Protein AF-A0A562UY30-F1 (afdb_monomer_lite)

Foldseek 3Di:
DDDPDPPPPQQVQAAAEEEQDDDDPLSVVLVVLNVVSNHHYDDDDDPRHQEYEYEPRDDPPPPSNVVCVVVVRHYHYSVRSVCSNVDDDDPPPPPDDDDDDDDDDDDDDDDDDDDDDDDDDPDPDDPPDDPDDDDDDPDPVVQDDLLVQLVVCLVVLLLCLLVLLCVLCVLVVPVVSPVVSVVSNVLSVQLVVLCVVDDPSNVVSSVSSNCSSVVSSVSSSVSSVVSVVVVVVVVVPCDPVNVVVVVVVVSVVVLLVLLVVLQVCCVVPVPVSVVQCQQEPVDDHDRCSSQAHELLDYQLVSLVVQPQDDSQLSVQSVVCCVPPNFDPALVVSVVRGPRDPVSSVRSRSRYDTHD

Structure (mmCIF, N/CA/C/O backbone):
data_AF-A0A562UY30-F1
#
_entry.id   AF-A0A562UY30-F1
#
loop_
_atom_site.group_PDB
_atom_site.id
_atom_site.type_symbol
_atom_site.label_atom_id
_atom_site.label_alt_id
_atom_site.label_comp_id
_atom_site.label_asym_id
_atom_site.label_entity_id
_atom_site.label_seq_id
_atom_site.pdbx_PDB_ins_code
_atom_site.Cartn_x
_atom_site.Cartn_y
_atom_site.Cartn_z
_atom_site.occupancy
_atom_site.B_iso_or_equiv
_atom_site.auth_seq_id
_atom_site.auth_comp_id
_atom_site.auth_asym_id
_atom_site.auth_atom_id
_atom_site.pdbx_PDB_model_num
ATOM 1 N N . MET A 1 1 ? 26.677 22.850 55.084 1.00 40.06 1 MET A N 1
ATOM 2 C CA . MET A 1 1 ? 27.282 21.859 54.165 1.00 40.06 1 MET A CA 1
ATOM 3 C C . MET A 1 1 ? 26.385 21.789 52.940 1.00 40.06 1 MET A C 1
ATOM 5 O O . MET A 1 1 ? 25.198 21.562 53.138 1.00 40.06 1 MET A O 1
ATOM 9 N N . PRO A 1 2 ? 26.876 22.133 51.738 1.00 40.44 2 PRO A N 1
ATOM 10 C CA . PRO A 1 2 ? 26.012 22.458 50.611 1.00 40.44 2 PRO A CA 1
ATOM 11 C C . PRO A 1 2 ? 25.459 21.207 49.923 1.00 40.44 2 PRO A C 1
ATOM 13 O O . PRO A 1 2 ? 26.161 20.214 49.726 1.00 40.44 2 PRO A O 1
ATOM 16 N N . ASP A 1 3 ? 24.189 21.325 49.556 1.00 40.62 3 ASP A N 1
ATOM 17 C CA . ASP A 1 3 ? 23.380 20.421 48.752 1.00 40.62 3 ASP A CA 1
ATOM 18 C C . ASP A 1 3 ? 23.995 20.232 47.352 1.00 40.62 3 ASP A C 1
ATOM 20 O O . ASP A 1 3 ? 24.069 21.160 46.541 1.00 40.62 3 ASP A O 1
ATOM 24 N N . ARG A 1 4 ? 24.496 19.021 47.079 1.00 39.97 4 ARG A N 1
ATOM 25 C CA . ARG A 1 4 ? 24.946 18.610 45.745 1.00 39.97 4 ARG A CA 1
ATOM 26 C C . ARG A 1 4 ? 23.737 18.109 44.965 1.00 39.97 4 ARG A C 1
ATOM 28 O O . ARG A 1 4 ? 23.524 16.904 44.833 1.00 39.97 4 ARG A O 1
ATOM 35 N N . SER A 1 5 ? 23.007 19.054 44.386 1.00 39.78 5 SER A N 1
ATOM 36 C CA . SER A 1 5 ? 22.148 18.796 43.237 1.00 39.78 5 SER A CA 1
ATOM 37 C C . SER A 1 5 ? 22.932 17.982 42.198 1.00 39.78 5 SER A C 1
ATOM 39 O O . SER A 1 5 ? 23.962 18.412 41.671 1.00 39.78 5 SER A O 1
ATOM 41 N N . ARG A 1 6 ? 22.472 16.754 41.921 1.00 41.34 6 ARG A N 1
ATOM 42 C CA . ARG A 1 6 ? 22.896 15.997 40.739 1.00 41.34 6 ARG A CA 1
ATOM 43 C C . ARG A 1 6 ? 22.552 16.857 39.525 1.00 41.34 6 ARG A C 1
ATOM 45 O O . ARG A 1 6 ? 21.407 16.863 39.084 1.00 41.34 6 ARG A O 1
ATOM 52 N N . LYS A 1 7 ? 23.536 17.571 38.974 1.00 40.66 7 LYS A N 1
ATOM 53 C CA . LYS A 1 7 ? 23.476 18.034 37.588 1.00 40.66 7 LYS A CA 1
ATOM 54 C C . LYS A 1 7 ? 23.394 16.777 36.728 1.00 40.66 7 LYS A C 1
ATOM 56 O O . LYS A 1 7 ? 24.397 16.104 36.510 1.00 40.66 7 LYS A O 1
ATOM 61 N N . VAL A 1 8 ? 22.180 16.409 36.330 1.00 44.06 8 VAL A N 1
ATOM 62 C CA . VAL A 1 8 ? 21.960 15.460 35.242 1.00 44.06 8 VAL A CA 1
ATOM 63 C C . VAL A 1 8 ? 22.656 16.089 34.042 1.00 44.06 8 VAL A C 1
ATOM 65 O O . VAL A 1 8 ? 22.256 17.164 33.600 1.00 44.06 8 VAL A O 1
ATOM 68 N N . ASN A 1 9 ? 23.764 15.498 33.591 1.00 48.31 9 ASN A N 1
ATOM 69 C CA . ASN A 1 9 ? 24.364 15.916 32.331 1.00 48.31 9 ASN A CA 1
ATOM 70 C C . ASN A 1 9 ? 23.276 15.751 31.260 1.00 48.31 9 ASN A C 1
ATOM 72 O O . ASN A 1 9 ? 22.754 14.636 31.146 1.00 48.31 9 ASN A O 1
ATOM 76 N N . PRO A 1 10 ? 22.899 16.820 30.534 1.00 54.41 10 PRO A N 1
ATOM 77 C CA . PRO A 1 10 ? 21.900 16.710 29.479 1.00 54.41 10 PRO A CA 1
ATOM 78 C C . PRO A 1 10 ? 22.373 15.645 28.498 1.00 54.41 10 PRO A C 1
ATOM 80 O O . PRO A 1 10 ? 23.557 15.623 28.130 1.00 54.41 10 PRO A O 1
ATOM 83 N N . ARG A 1 11 ? 21.486 14.713 28.133 1.00 62.56 11 ARG A N 1
ATOM 84 C CA . ARG A 1 11 ? 21.889 13.652 27.209 1.00 62.56 11 ARG A CA 1
ATOM 85 C C . ARG A 1 11 ? 22.272 14.316 25.884 1.00 62.56 11 ARG A C 1
ATOM 87 O O . ARG A 1 11 ? 21.573 15.229 25.434 1.00 62.56 11 ARG A O 1
ATOM 94 N N . PRO A 1 12 ? 23.382 13.912 25.247 1.00 64.19 12 PRO A N 1
ATOM 95 C CA . PRO A 1 12 ? 23.706 14.417 23.922 1.00 64.19 12 PRO A CA 1
ATOM 96 C C . PRO A 1 12 ? 22.510 14.125 23.001 1.00 64.19 12 PRO A C 1
ATOM 98 O O . PRO A 1 12 ? 22.087 12.979 22.894 1.00 64.19 12 PRO A O 1
ATOM 101 N N . PHE A 1 13 ? 21.953 15.165 22.371 1.00 70.81 13 PHE A N 1
ATOM 102 C CA . PHE A 1 13 ? 20.761 15.137 21.499 1.00 70.81 13 PHE A CA 1
ATOM 103 C C . PHE A 1 13 ? 19.371 15.103 22.170 1.00 70.81 13 PHE A C 1
ATOM 105 O O . PHE A 1 13 ? 18.378 14.914 21.467 1.00 70.81 13 PHE A O 1
ATOM 112 N N . GLU A 1 14 ? 19.261 15.353 23.476 1.00 76.69 14 GLU A N 1
ATOM 113 C CA . GLU A 1 14 ? 17.963 15.475 24.157 1.00 76.69 14 GLU A CA 1
ATOM 114 C C . GLU A 1 14 ? 17.096 16.587 23.529 1.00 76.69 14 GLU A C 1
ATOM 116 O O . GLU A 1 14 ? 17.504 17.746 23.458 1.00 76.69 14 GLU A O 1
ATOM 121 N N . GLY A 1 15 ? 15.918 16.222 23.009 1.00 75.44 15 GLY A N 1
ATOM 122 C CA . GLY A 1 15 ? 14.996 17.145 22.330 1.00 75.44 15 GLY A CA 1
ATOM 123 C C . GLY A 1 15 ? 15.365 17.505 20.882 1.00 75.44 15 GLY A C 1
ATOM 124 O O . GLY A 1 15 ? 14.651 18.282 20.250 1.00 75.44 15 GLY A O 1
ATOM 125 N N . ALA A 1 16 ? 16.442 16.942 20.324 1.00 83.06 16 ALA A N 1
ATOM 126 C CA . ALA A 1 16 ? 16.851 17.213 18.947 1.00 83.06 16 ALA A CA 1
ATOM 127 C C . ALA A 1 16 ? 15.986 16.457 17.924 1.00 83.06 16 ALA A C 1
ATOM 129 O O . ALA A 1 16 ? 15.653 15.287 18.111 1.00 83.06 16 ALA A O 1
ATOM 130 N N . GLN A 1 17 ? 15.682 17.105 16.800 1.00 83.50 17 GLN A N 1
ATOM 131 C CA . GLN A 1 17 ? 14.980 16.519 15.655 1.00 83.50 17 GLN A CA 1
ATOM 132 C C . GLN A 1 17 ? 16.012 16.014 14.645 1.00 83.50 17 GLN A C 1
ATOM 134 O O . GLN A 1 17 ? 16.723 16.815 14.032 1.00 83.50 17 GLN A O 1
ATOM 139 N N . VAL A 1 18 ? 16.131 14.694 14.481 1.00 86.38 18 VAL A N 1
ATOM 140 C CA . VAL A 1 18 ? 17.228 14.088 13.710 1.00 86.38 18 VAL A CA 1
ATOM 141 C C . VAL A 1 18 ? 16.704 13.225 12.569 1.00 86.38 18 VAL A C 1
ATOM 143 O O . VAL A 1 18 ? 15.953 12.274 12.780 1.00 86.38 18 VAL A O 1
ATOM 146 N N . LEU A 1 19 ? 17.130 13.531 11.343 1.00 87.75 19 LEU A N 1
ATOM 147 C CA . LEU A 1 19 ? 16.806 12.751 10.146 1.00 87.75 19 LEU A CA 1
ATOM 148 C C . LEU A 1 19 ? 17.949 11.782 9.862 1.00 87.75 19 LEU A C 1
ATOM 150 O O . LEU A 1 19 ? 19.063 12.214 9.582 1.00 87.75 19 LEU A O 1
ATOM 154 N N . VAL A 1 20 ? 17.678 10.478 9.897 1.00 87.81 20 VAL A N 1
ATOM 155 C CA . VAL A 1 20 ? 18.683 9.450 9.581 1.00 87.81 20 VAL A CA 1
ATOM 156 C C . VAL A 1 20 ? 18.469 8.929 8.162 1.00 87.81 20 VAL A C 1
ATOM 158 O O . VAL A 1 20 ? 17.529 8.165 7.909 1.00 87.81 20 VAL A O 1
ATOM 161 N N . LEU A 1 21 ? 19.363 9.319 7.254 1.00 82.44 21 LEU A N 1
ATOM 162 C CA . LEU A 1 21 ? 19.398 8.902 5.856 1.00 82.44 21 LEU A CA 1
ATOM 163 C C . LEU A 1 21 ? 20.267 7.643 5.706 1.00 82.44 21 LEU A C 1
ATOM 165 O O . LEU A 1 21 ? 21.447 7.629 6.063 1.00 82.44 21 LEU A O 1
ATOM 169 N N . GLY A 1 22 ? 19.671 6.572 5.179 1.00 78.19 22 GLY A N 1
ATOM 170 C CA . GLY A 1 22 ? 20.323 5.279 4.955 1.00 78.19 22 GLY A CA 1
ATOM 171 C C . GLY A 1 22 ? 19.422 4.087 5.293 1.00 78.19 22 GLY A C 1
ATOM 172 O O . GLY A 1 22 ? 18.539 4.172 6.148 1.00 78.19 22 GLY A O 1
ATOM 173 N N . THR A 1 23 ? 19.646 2.959 4.615 1.00 74.69 23 THR A N 1
ATOM 174 C CA . THR A 1 23 ? 18.891 1.697 4.790 1.00 74.69 23 THR A CA 1
ATOM 175 C C . THR A 1 23 ? 19.747 0.556 5.360 1.00 74.69 23 THR A C 1
ATOM 177 O O . THR A 1 23 ? 19.269 -0.563 5.548 1.00 74.69 23 THR A O 1
ATOM 180 N N . GLY A 1 24 ? 21.027 0.820 5.649 1.00 75.62 24 GLY A N 1
ATOM 181 C CA . GLY A 1 24 ? 21.967 -0.151 6.208 1.00 75.62 24 GLY A CA 1
ATOM 182 C C . GLY A 1 24 ? 21.771 -0.424 7.705 1.00 75.62 24 GLY A C 1
ATOM 183 O O . GLY A 1 24 ? 21.140 0.347 8.428 1.00 75.62 24 GLY A O 1
ATOM 184 N N . SER A 1 25 ? 22.393 -1.498 8.206 1.00 75.31 25 SER A N 1
ATOM 185 C CA . SER A 1 25 ? 22.403 -1.849 9.640 1.00 75.31 25 SER A CA 1
ATOM 186 C C . SER A 1 25 ? 22.985 -0.737 10.522 1.00 75.31 25 SER A C 1
ATOM 188 O O . SER A 1 25 ? 22.552 -0.554 11.656 1.00 75.31 25 SER A O 1
ATOM 190 N N . ARG A 1 26 ? 23.914 0.060 9.980 1.00 77.44 26 ARG A N 1
ATOM 191 C CA . ARG A 1 26 ? 24.488 1.240 10.645 1.00 77.44 26 ARG A CA 1
ATOM 192 C C . ARG A 1 26 ? 23.473 2.364 10.827 1.00 77.44 26 ARG A C 1
ATOM 194 O O . ARG A 1 26 ? 23.444 2.974 11.888 1.00 77.44 26 ARG A O 1
ATOM 201 N N . ALA A 1 27 ? 22.616 2.604 9.834 1.00 79.12 27 ALA A N 1
ATOM 202 C CA . ALA A 1 27 ? 21.526 3.570 9.950 1.00 79.12 27 ALA A CA 1
ATOM 203 C C . ALA A 1 27 ? 20.495 3.111 10.995 1.00 79.12 27 ALA A C 1
ATOM 205 O O . ALA A 1 27 ? 20.037 3.911 11.805 1.00 79.12 27 ALA A O 1
ATOM 206 N N . GLN A 1 28 ? 20.181 1.812 11.040 1.00 82.62 28 GLN A N 1
ATOM 207 C CA . GLN A 1 28 ? 19.284 1.253 12.056 1.00 82.62 28 GLN A CA 1
ATOM 208 C C . GLN A 1 28 ? 19.873 1.361 13.472 1.00 82.62 28 GLN A C 1
ATOM 210 O O . GLN A 1 28 ? 19.172 1.776 14.392 1.00 82.62 28 GLN A O 1
ATOM 215 N N . GLN A 1 29 ? 21.166 1.069 13.639 1.00 83.31 29 GLN A N 1
ATOM 216 C CA . GLN A 1 29 ? 21.864 1.236 14.916 1.00 83.31 29 GLN A CA 1
ATOM 217 C C . GLN A 1 29 ? 21.916 2.709 15.351 1.00 83.31 29 GLN A C 1
ATOM 219 O O . GLN A 1 29 ? 21.670 3.009 16.515 1.00 83.31 29 GLN A O 1
ATOM 224 N N . ALA A 1 30 ? 22.158 3.635 14.416 1.00 83.06 30 ALA A N 1
ATOM 225 C CA . ALA A 1 30 ? 22.133 5.073 14.677 1.00 83.06 30 ALA A CA 1
ATOM 226 C C . ALA A 1 30 ? 20.759 5.558 15.168 1.00 83.06 30 ALA A C 1
ATOM 228 O O . ALA A 1 30 ? 20.696 6.352 16.102 1.00 83.06 30 ALA A O 1
ATOM 229 N N . ARG A 1 31 ? 19.657 5.049 14.596 1.00 85.12 31 ARG A N 1
ATOM 230 C CA . ARG A 1 31 ? 18.293 5.359 15.067 1.00 85.12 31 ARG A CA 1
ATOM 231 C C . ARG A 1 31 ? 18.057 4.890 16.503 1.00 85.12 31 ARG A C 1
ATOM 233 O O . ARG A 1 31 ? 17.465 5.632 17.281 1.00 85.12 31 ARG A O 1
ATOM 240 N N . GLY A 1 32 ? 18.536 3.692 16.849 1.00 83.56 32 GLY A N 1
ATOM 241 C CA . GLY A 1 32 ? 18.462 3.170 18.218 1.00 83.56 32 GLY A CA 1
ATOM 242 C C . GLY A 1 32 ? 19.205 4.069 19.207 1.00 83.56 32 GLY A C 1
ATOM 243 O O . GLY A 1 32 ? 18.607 4.559 20.158 1.00 83.56 32 GLY A O 1
ATOM 244 N N . LEU A 1 33 ? 20.466 4.386 18.901 1.00 82.94 33 LEU A N 1
ATOM 245 C CA . LEU A 1 33 ? 21.313 5.243 19.736 1.00 82.94 33 LEU A CA 1
ATOM 246 C C . LEU A 1 33 ? 20.738 6.657 19.935 1.00 82.94 33 LEU A C 1
ATOM 248 O O . LEU A 1 33 ? 20.779 7.187 21.040 1.00 82.94 33 LEU A O 1
ATOM 252 N N . LEU A 1 34 ? 20.167 7.255 18.885 1.00 84.25 34 LEU A N 1
ATOM 253 C CA . LEU A 1 34 ? 19.504 8.563 18.955 1.00 84.25 34 LEU A CA 1
ATOM 254 C C . LEU A 1 34 ? 18.240 8.533 19.820 1.00 84.25 34 LEU A C 1
ATOM 256 O O . LEU A 1 34 ? 17.973 9.470 20.566 1.00 84.25 34 LEU A O 1
ATOM 260 N N . THR A 1 35 ? 17.470 7.447 19.745 1.00 83.62 35 THR A N 1
ATOM 261 C CA . THR A 1 35 ? 16.261 7.285 20.566 1.00 83.62 35 THR A CA 1
ATOM 262 C C . THR A 1 35 ? 16.633 7.131 22.044 1.00 83.62 35 THR A C 1
ATOM 264 O O . THR A 1 35 ? 16.025 7.756 22.909 1.00 83.62 35 THR A O 1
ATOM 267 N N . GLU A 1 36 ? 17.682 6.360 22.343 1.00 81.06 36 GLU A N 1
ATOM 268 C CA . GLU A 1 36 ? 18.216 6.186 23.703 1.00 81.06 36 GLU A CA 1
ATOM 269 C C . GLU A 1 36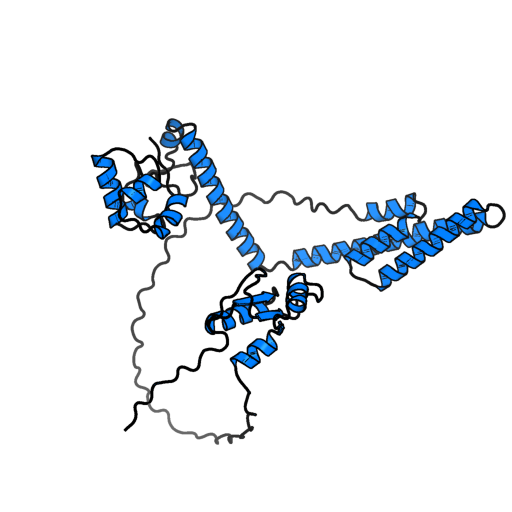 ? 18.783 7.491 24.290 1.00 81.06 36 GLU A C 1
ATOM 271 O O . GLU A 1 36 ? 18.681 7.744 25.498 1.00 81.06 36 GLU A O 1
ATOM 276 N N . SER A 1 37 ? 19.337 8.352 23.434 1.00 77.06 37 SER A N 1
ATOM 277 C CA . SER A 1 37 ? 19.887 9.650 23.819 1.00 77.06 37 SER A CA 1
ATOM 278 C C . SER A 1 37 ? 18.834 10.766 23.929 1.00 77.06 37 SER A C 1
ATOM 280 O O . SER A 1 37 ? 19.179 11.887 24.291 1.00 77.06 37 SER A O 1
ATOM 282 N N . GLY A 1 38 ? 17.550 10.464 23.689 1.00 75.88 38 GLY A N 1
ATOM 283 C CA . GLY A 1 38 ? 16.436 11.410 23.839 1.00 75.88 38 GLY A CA 1
ATOM 284 C C . GLY A 1 38 ? 16.153 12.274 22.606 1.00 75.88 38 GLY A C 1
ATOM 285 O O . GLY A 1 38 ? 15.459 13.286 22.720 1.00 75.88 38 GLY A O 1
ATOM 286 N N . ALA A 1 39 ? 16.677 11.899 21.437 1.00 84.44 39 ALA A N 1
ATOM 287 C CA . ALA A 1 39 ? 16.392 12.566 20.174 1.00 84.44 39 ALA A CA 1
ATOM 288 C C . ALA A 1 39 ? 15.109 12.024 19.524 1.00 84.44 39 ALA A C 1
ATOM 290 O O . ALA A 1 39 ? 14.796 10.834 19.593 1.00 84.44 39 ALA A O 1
ATOM 291 N N . THR A 1 40 ? 14.389 12.893 18.817 1.00 85.62 40 THR A N 1
ATOM 292 C CA . THR A 1 40 ? 13.234 12.517 17.996 1.00 85.62 40 THR A CA 1
ATOM 293 C C . THR A 1 40 ? 13.699 12.202 16.578 1.00 85.62 40 THR A C 1
ATOM 295 O O . THR A 1 40 ? 14.143 13.085 15.842 1.00 85.62 40 THR A O 1
ATOM 298 N N . VAL A 1 41 ? 13.601 10.931 16.181 1.00 85.75 41 VAL A N 1
ATOM 299 C CA . VAL A 1 41 ? 13.985 10.481 14.836 1.00 85.75 41 VAL A CA 1
ATOM 300 C C . VAL A 1 41 ? 12.844 10.732 13.851 1.00 85.75 41 VAL A C 1
ATOM 302 O O . VAL A 1 41 ? 11.755 10.176 13.994 1.00 85.75 41 VAL A O 1
ATOM 305 N N . VAL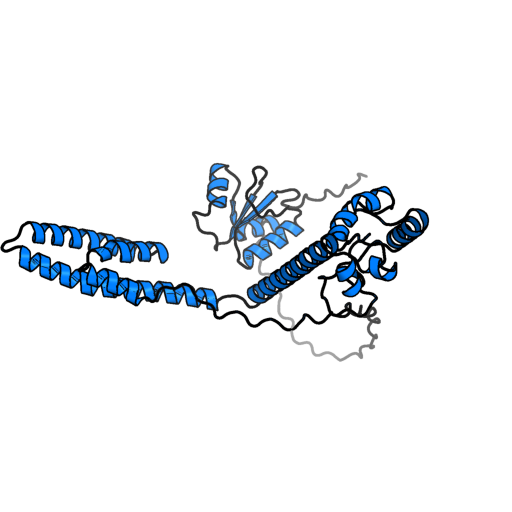 A 1 42 ? 13.106 11.532 12.817 1.00 85.56 42 VAL A N 1
ATOM 306 C CA . VAL A 1 42 ? 12.133 11.847 11.761 1.00 85.56 42 VAL A CA 1
ATOM 307 C C . VAL A 1 42 ? 12.431 11.099 10.467 1.00 85.56 42 VAL A C 1
ATOM 309 O O . VAL A 1 42 ? 13.575 10.782 10.151 1.00 85.56 42 VAL A O 1
ATOM 312 N N . TRP A 1 43 ? 11.377 10.829 9.696 1.00 77.62 43 TRP A N 1
ATOM 313 C CA . TRP A 1 43 ? 11.433 10.036 8.457 1.00 77.62 43 TRP A CA 1
ATOM 314 C C . TRP A 1 43 ? 11.400 10.887 7.186 1.00 77.62 43 TRP A C 1
ATOM 316 O O . TRP A 1 43 ? 11.590 10.376 6.085 1.00 77.62 43 TRP A O 1
ATOM 326 N N . ARG A 1 44 ? 11.118 12.185 7.328 1.00 80.56 44 ARG A N 1
ATOM 327 C CA . ARG A 1 44 ? 11.033 13.160 6.240 1.00 80.56 44 ARG A CA 1
ATOM 328 C C . ARG A 1 44 ? 11.741 14.440 6.656 1.00 80.56 44 ARG A C 1
ATOM 330 O O . ARG A 1 44 ? 11.793 14.766 7.839 1.00 80.56 44 ARG A O 1
ATOM 337 N N . TYR A 1 45 ? 12.253 15.160 5.667 1.00 78.62 45 TYR A N 1
ATOM 338 C CA . TYR A 1 45 ? 12.829 16.481 5.874 1.00 78.62 45 TYR A CA 1
ATOM 339 C C . TYR A 1 45 ? 11.755 17.456 6.372 1.00 78.62 45 TYR A C 1
ATOM 341 O O . TYR A 1 45 ? 10.680 17.544 5.774 1.00 78.62 45 TYR A O 1
ATOM 349 N N . ARG A 1 46 ? 12.050 18.186 7.448 1.00 77.38 46 ARG A N 1
ATOM 350 C CA . ARG A 1 46 ? 11.197 19.232 8.026 1.00 77.38 46 ARG A CA 1
ATOM 351 C C . ARG A 1 46 ? 12.028 20.486 8.290 1.00 77.38 46 ARG A C 1
ATOM 353 O O . ARG A 1 46 ? 13.246 20.402 8.390 1.00 77.38 46 ARG A O 1
ATOM 360 N N . SER A 1 47 ? 11.380 21.643 8.390 1.00 74.62 47 SER A N 1
ATOM 361 C CA . SER A 1 47 ? 12.053 22.923 8.657 1.00 74.62 47 SER A CA 1
ATOM 362 C C . SER A 1 47 ? 12.572 23.061 10.094 1.00 74.62 47 SER A C 1
ATOM 364 O O . SER A 1 47 ? 13.395 23.928 10.353 1.00 74.62 47 SER A O 1
ATOM 366 N N . ASP A 1 48 ? 12.103 22.223 11.023 1.00 77.69 48 ASP A N 1
ATOM 367 C CA . ASP A 1 48 ? 12.510 22.179 12.436 1.00 77.69 48 ASP A CA 1
ATOM 368 C C . ASP A 1 48 ? 13.672 21.200 12.701 1.00 77.69 48 ASP A C 1
ATOM 370 O O . ASP A 1 48 ? 13.936 20.824 13.844 1.00 77.69 48 ASP A O 1
ATOM 374 N N . LEU A 1 49 ? 14.354 20.749 11.646 1.00 82.50 49 LEU A N 1
ATOM 375 C CA . LEU A 1 49 ? 15.375 19.716 11.734 1.00 82.50 49 LEU A CA 1
ATOM 376 C C . LEU A 1 49 ? 16.677 20.239 12.359 1.00 82.50 49 LEU A C 1
ATOM 378 O O . LEU A 1 49 ? 17.261 21.211 11.888 1.00 82.50 49 LEU A O 1
ATOM 382 N N . THR A 1 50 ? 17.166 19.552 13.394 1.00 80.31 50 THR A N 1
ATOM 383 C CA . THR A 1 50 ? 18.374 19.940 14.141 1.00 80.31 50 THR A CA 1
ATOM 384 C C . THR A 1 50 ? 19.642 19.288 13.585 1.00 80.31 50 THR A C 1
ATOM 386 O O . THR A 1 50 ? 20.688 19.930 13.539 1.00 80.31 50 THR A O 1
ATOM 389 N N . TYR A 1 51 ? 19.565 18.021 13.154 1.00 83.38 51 TYR A N 1
ATOM 390 C CA . TYR A 1 51 ? 20.696 17.281 12.579 1.00 83.38 51 TYR A CA 1
ATOM 391 C C . TYR A 1 51 ? 20.250 16.336 11.459 1.00 83.38 51 TYR A C 1
ATOM 393 O O . TYR A 1 51 ? 19.163 15.753 11.505 1.00 83.38 51 TYR A O 1
ATOM 401 N N . VAL A 1 52 ? 21.138 16.105 10.492 1.00 85.31 52 VAL A N 1
ATOM 402 C CA . VAL A 1 52 ? 21.016 15.008 9.523 1.00 85.31 52 VAL A CA 1
ATOM 403 C C . VAL A 1 52 ? 22.125 14.004 9.787 1.00 85.31 52 VAL A C 1
ATOM 405 O O . VAL A 1 52 ? 23.292 14.375 9.820 1.00 85.31 52 VAL A O 1
ATOM 408 N N . VAL A 1 53 ? 21.783 12.729 9.947 1.00 85.69 53 VAL A N 1
ATOM 409 C CA . VAL A 1 53 ? 22.758 11.642 10.055 1.00 85.69 53 VAL A CA 1
ATOM 410 C C . VAL A 1 53 ? 22.762 10.843 8.761 1.00 85.69 53 VAL A C 1
ATOM 412 O O . VAL A 1 53 ? 21.728 10.309 8.367 1.00 85.69 53 VAL A O 1
ATOM 415 N N . ILE A 1 54 ? 23.918 10.732 8.113 1.00 85.56 54 ILE A N 1
ATOM 416 C CA . ILE A 1 54 ? 24.095 9.989 6.865 1.00 85.56 54 ILE A CA 1
ATOM 417 C C . ILE A 1 54 ? 24.885 8.699 7.081 1.00 85.56 54 ILE A C 1
ATOM 419 O O . ILE A 1 54 ? 25.910 8.650 7.771 1.00 85.56 54 ILE A O 1
ATOM 423 N N . ASP A 1 55 ? 24.415 7.628 6.454 1.00 81.75 55 ASP A N 1
ATOM 424 C CA . ASP A 1 55 ? 25.195 6.414 6.239 1.00 81.75 55 ASP A CA 1
ATOM 425 C C . ASP A 1 55 ? 25.944 6.486 4.896 1.00 81.75 55 ASP A C 1
ATOM 427 O O . ASP A 1 55 ? 25.544 7.199 3.977 1.00 81.75 55 ASP A O 1
ATOM 431 N N . ARG A 1 56 ? 27.013 5.695 4.737 1.00 74.88 56 ARG A N 1
ATOM 432 C CA . ARG A 1 56 ? 27.802 5.621 3.487 1.00 74.88 56 ARG A CA 1
ATOM 433 C C . ARG A 1 56 ? 27.003 5.090 2.290 1.00 74.88 56 ARG A C 1
ATOM 435 O O . ARG A 1 56 ? 27.502 5.076 1.172 1.00 74.88 56 ARG A O 1
ATOM 442 N N . THR A 1 57 ? 25.790 4.607 2.541 1.00 69.12 57 THR A N 1
ATOM 443 C CA . THR A 1 57 ? 24.845 4.098 1.546 1.00 69.12 57 THR A CA 1
ATOM 444 C C . THR A 1 57 ? 24.032 5.209 0.868 1.00 69.12 57 THR A C 1
ATOM 446 O O . THR A 1 57 ? 23.351 4.933 -0.117 1.00 69.12 57 THR A O 1
ATOM 449 N N . VAL A 1 58 ? 24.106 6.454 1.356 1.00 76.44 58 VAL A N 1
ATOM 450 C CA . VAL A 1 58 ? 23.362 7.601 0.813 1.00 76.44 58 VAL A CA 1
ATOM 451 C C . VAL A 1 58 ? 24.118 8.226 -0.372 1.00 76.44 58 VAL A C 1
ATOM 453 O O . VAL A 1 58 ? 25.296 8.560 -0.230 1.00 76.44 58 VAL A O 1
ATOM 456 N N . PRO A 1 59 ? 23.483 8.406 -1.547 1.00 76.00 59 PRO A N 1
ATOM 457 C CA . PRO A 1 59 ? 24.110 9.071 -2.685 1.00 76.00 59 PRO A CA 1
ATOM 458 C C . PRO A 1 59 ? 24.308 10.572 -2.423 1.00 76.00 59 PRO A C 1
ATOM 460 O O . PRO A 1 59 ? 23.454 11.228 -1.839 1.00 76.00 59 PRO A O 1
ATOM 463 N N . ALA A 1 60 ? 25.399 11.148 -2.941 1.00 75.19 60 ALA A N 1
ATOM 464 C CA . ALA A 1 60 ? 25.733 12.569 -2.759 1.00 75.19 60 ALA A CA 1
ATOM 465 C C . ALA A 1 60 ? 24.671 13.557 -3.295 1.00 75.19 60 ALA A C 1
ATOM 467 O O . ALA A 1 60 ? 24.653 14.710 -2.887 1.00 75.19 60 ALA A O 1
ATOM 468 N N . HIS A 1 61 ? 23.785 13.099 -4.185 1.00 79.44 61 HIS A N 1
ATOM 469 C CA . HIS A 1 61 ? 22.709 13.895 -4.789 1.00 79.44 61 HIS A CA 1
ATOM 470 C C . HIS A 1 61 ? 21.341 13.640 -4.130 1.00 79.44 61 HIS A C 1
ATOM 472 O O . HIS A 1 61 ? 20.306 13.886 -4.748 1.00 79.44 61 HIS A O 1
ATOM 478 N N . ASP A 1 62 ? 21.305 13.072 -2.920 1.00 83.00 62 ASP A N 1
ATOM 479 C CA . ASP A 1 62 ? 20.046 12.842 -2.214 1.00 83.00 62 ASP A CA 1
ATOM 480 C C . ASP A 1 62 ? 19.314 14.183 -1.958 1.00 83.00 62 ASP A C 1
ATOM 482 O O . ASP A 1 62 ? 19.917 15.106 -1.402 1.00 83.00 62 ASP A O 1
ATOM 486 N N . PRO A 1 63 ? 18.025 14.322 -2.332 1.00 80.69 63 PRO A N 1
ATOM 487 C CA . PRO A 1 63 ? 17.292 15.582 -2.195 1.00 80.69 63 PRO A CA 1
ATOM 488 C C . PRO A 1 63 ? 17.235 16.120 -0.760 1.00 80.69 63 PRO A C 1
ATOM 490 O O . PRO A 1 63 ? 17.189 17.334 -0.562 1.00 80.69 63 PRO A O 1
ATOM 493 N N . ALA A 1 64 ? 17.224 15.244 0.250 1.00 79.69 64 ALA A N 1
ATOM 494 C CA . ALA A 1 64 ? 17.217 15.656 1.651 1.00 79.69 64 ALA A CA 1
ATOM 495 C C . ALA A 1 64 ? 18.601 16.139 2.108 1.00 79.69 64 ALA A C 1
ATOM 497 O O . ALA A 1 64 ? 18.682 17.046 2.934 1.00 79.69 64 ALA A O 1
ATOM 498 N N . LEU A 1 65 ? 19.677 15.580 1.545 1.00 81.75 65 LEU A N 1
ATOM 499 C CA . LEU A 1 65 ? 21.048 16.015 1.808 1.00 81.75 65 LEU A CA 1
ATOM 500 C C . LEU A 1 65 ? 21.342 17.381 1.172 1.00 81.75 65 LEU A C 1
ATOM 502 O O . LEU A 1 65 ? 21.906 18.247 1.837 1.00 81.75 65 LEU A O 1
ATOM 506 N N . VAL A 1 66 ? 20.907 17.595 -0.074 1.00 83.38 66 VAL A N 1
ATOM 507 C CA . VAL A 1 66 ? 21.054 18.885 -0.775 1.00 83.38 66 VAL A CA 1
ATOM 508 C C . VAL A 1 66 ? 20.317 19.993 -0.019 1.00 83.38 66 VAL A C 1
ATOM 510 O O . VAL A 1 66 ? 20.909 21.020 0.300 1.00 83.38 66 VAL A O 1
ATOM 513 N N . ARG A 1 67 ? 19.062 19.748 0.385 1.00 81.19 67 ARG A N 1
ATOM 514 C CA . ARG A 1 67 ? 18.281 20.711 1.182 1.00 81.19 67 ARG A CA 1
ATOM 515 C C . ARG A 1 67 ? 18.907 21.012 2.542 1.00 81.19 67 ARG A C 1
ATOM 517 O O . ARG A 1 67 ? 18.901 22.163 2.970 1.00 81.19 67 ARG A O 1
ATOM 524 N N . ALA A 1 68 ? 19.466 20.003 3.210 1.00 82.62 68 ALA A N 1
ATOM 525 C CA . ALA A 1 68 ? 20.163 20.195 4.480 1.00 82.62 68 ALA A CA 1
ATOM 526 C C . ALA A 1 68 ? 21.387 21.109 4.330 1.00 82.62 68 ALA A C 1
ATOM 528 O O . ALA A 1 68 ? 21.606 21.986 5.164 1.00 82.62 68 ALA A O 1
ATOM 529 N N . GLN A 1 69 ? 22.156 20.938 3.251 1.00 83.38 69 GLN A N 1
ATOM 530 C CA . GLN A 1 69 ? 23.317 21.775 2.943 1.00 83.38 69 GLN A CA 1
ATOM 531 C C . GLN A 1 69 ? 22.911 23.214 2.602 1.00 83.38 69 GLN A C 1
ATOM 533 O O . GLN A 1 69 ? 23.507 24.152 3.131 1.00 83.38 69 GLN A O 1
ATOM 538 N N . GLU A 1 70 ? 21.867 23.395 1.788 1.00 83.31 70 GLU A N 1
ATOM 539 C CA . GLU A 1 70 ? 21.304 24.713 1.456 1.00 83.31 70 GLU A CA 1
ATOM 540 C C . GLU A 1 70 ? 20.837 25.471 2.708 1.00 83.31 70 GLU A C 1
ATOM 542 O O . GLU A 1 70 ? 21.074 26.672 2.840 1.00 83.31 70 GLU A O 1
ATOM 547 N N . GLN A 1 71 ? 20.223 24.764 3.661 1.00 82.44 71 GLN A N 1
ATOM 548 C CA . GLN A 1 71 ? 19.718 25.335 4.914 1.00 82.44 71 GLN A CA 1
ATOM 549 C C . GLN A 1 71 ? 20.756 25.364 6.047 1.00 82.44 71 GLN A C 1
ATOM 551 O O . GLN A 1 71 ? 20.427 25.750 7.167 1.00 82.44 71 GLN A O 1
ATOM 556 N N . LYS A 1 72 ? 22.013 24.987 5.768 1.00 84.06 72 LYS A N 1
ATOM 557 C CA . LYS A 1 72 ? 23.116 24.925 6.744 1.00 84.06 72 LYS A CA 1
ATOM 558 C C . LYS A 1 72 ? 22.805 24.054 7.973 1.00 84.06 72 LYS A C 1
ATOM 560 O O . LYS A 1 72 ? 23.332 24.302 9.059 1.00 84.06 72 LYS A O 1
ATOM 565 N N . VAL A 1 73 ? 21.977 23.022 7.808 1.00 85.31 73 VAL A N 1
ATOM 566 C CA . VAL A 1 73 ? 21.705 22.027 8.853 1.00 85.31 73 VAL A CA 1
ATOM 567 C C . VAL A 1 73 ? 22.934 21.115 8.992 1.00 85.31 73 VAL A C 1
ATOM 569 O O . VAL A 1 73 ? 23.418 20.596 7.983 1.00 85.31 73 VAL A O 1
ATOM 572 N N . PRO A 1 74 ? 23.466 20.885 10.208 1.00 83.50 74 PRO A N 1
ATOM 573 C CA . PRO A 1 74 ? 24.656 20.060 10.394 1.00 83.50 74 PRO A CA 1
ATOM 574 C C . PRO A 1 74 ? 24.431 18.606 9.956 1.00 83.50 74 PRO A C 1
ATOM 576 O O . PRO A 1 74 ? 23.502 17.936 10.421 1.00 83.50 74 PRO A O 1
ATOM 579 N N . VAL A 1 75 ? 25.324 18.107 9.098 1.00 85.25 75 VAL A N 1
ATOM 580 C CA . VAL A 1 75 ? 25.327 16.722 8.612 1.00 85.25 75 VAL A CA 1
ATOM 581 C C . VAL A 1 75 ? 26.410 15.931 9.346 1.00 85.25 75 VAL A C 1
ATOM 583 O O . VAL A 1 75 ? 27.566 16.339 9.364 1.00 85.25 75 VAL A O 1
ATOM 586 N N . LEU A 1 76 ? 26.033 14.807 9.951 1.00 84.88 76 LEU A N 1
ATOM 587 C CA . LEU A 1 76 ? 26.909 13.896 10.685 1.00 84.88 76 LEU A CA 1
ATOM 588 C C . LEU A 1 76 ? 26.926 12.532 10.005 1.00 84.88 76 LEU A C 1
ATOM 590 O O . LEU A 1 76 ? 25.895 12.001 9.610 1.00 84.88 76 LEU A O 1
ATOM 594 N N . THR A 1 77 ? 28.082 11.901 9.918 1.00 85.38 77 THR A N 1
ATOM 595 C CA . THR A 1 77 ? 28.174 10.485 9.567 1.00 85.38 77 THR A CA 1
ATOM 596 C C . THR A 1 77 ? 27.766 9.608 10.750 1.00 85.38 77 THR A C 1
ATOM 598 O O . THR A 1 77 ? 27.871 10.000 11.913 1.00 85.38 77 THR A O 1
ATOM 601 N N . THR A 1 78 ? 27.348 8.370 10.481 1.00 79.69 78 THR A N 1
ATOM 602 C CA . THR A 1 78 ? 27.081 7.380 11.547 1.00 79.69 78 THR A CA 1
ATOM 603 C C . THR A 1 78 ? 28.278 7.157 12.488 1.00 79.69 78 THR A C 1
ATOM 605 O O . THR A 1 78 ? 28.078 6.855 13.663 1.00 79.69 78 THR A O 1
ATOM 608 N N . SER A 1 79 ? 29.513 7.344 12.009 1.00 76.75 79 SER A N 1
ATOM 609 C CA . SER A 1 79 ? 30.737 7.324 12.824 1.00 76.75 79 SER A CA 1
ATOM 610 C C . SER A 1 79 ? 30.870 8.540 13.742 1.00 76.75 79 SER A C 1
ATOM 612 O O . SER A 1 79 ? 31.137 8.366 14.927 1.00 76.75 79 SER A O 1
ATOM 614 N N . GLU A 1 80 ? 30.635 9.749 13.230 1.00 81.06 80 GLU A N 1
ATOM 615 C CA . GLU A 1 80 ? 30.721 10.992 14.016 1.00 81.06 80 GLU A CA 1
ATOM 616 C C . GLU A 1 80 ? 29.591 11.096 15.043 1.00 81.06 80 GLU A C 1
ATOM 618 O O . GLU A 1 80 ? 29.794 11.586 16.153 1.00 81.06 80 GLU A O 1
ATOM 623 N N . LEU A 1 81 ? 28.399 10.589 14.704 1.00 82.81 81 LEU A N 1
ATOM 624 C CA . LEU A 1 81 ? 27.300 10.443 15.657 1.00 82.81 81 LEU A CA 1
ATOM 625 C C . LEU A 1 81 ? 27.742 9.599 16.857 1.00 82.81 81 LEU A C 1
ATOM 627 O O . LEU A 1 81 ? 27.524 9.980 18.004 1.00 82.81 81 LEU A O 1
ATOM 631 N N . ARG A 1 82 ? 28.378 8.456 16.587 1.00 79.12 82 ARG A N 1
ATOM 632 C CA . ARG A 1 82 ? 28.847 7.538 17.624 1.00 79.12 82 ARG A CA 1
ATOM 633 C C . ARG A 1 82 ? 29.930 8.170 18.494 1.00 79.12 82 ARG A C 1
ATOM 635 O O . ARG A 1 82 ? 29.883 8.029 19.708 1.00 79.12 82 ARG A O 1
ATOM 642 N N . GLU A 1 83 ? 30.867 8.887 17.888 1.00 79.06 83 GLU A N 1
ATOM 643 C CA . GLU A 1 83 ? 31.929 9.597 18.605 1.00 79.06 83 GLU A CA 1
ATOM 644 C C . GLU A 1 83 ? 31.374 10.685 19.538 1.00 79.06 83 GLU A C 1
ATOM 646 O O . GLU A 1 83 ? 31.795 10.791 20.688 1.00 79.06 83 GLU A O 1
ATOM 651 N N . ARG A 1 84 ? 30.356 11.435 19.097 1.00 77.88 84 ARG A N 1
ATOM 652 C CA . ARG A 1 84 ? 29.679 12.439 19.938 1.00 77.88 84 ARG A CA 1
ATOM 653 C C . ARG A 1 84 ? 28.871 11.842 21.087 1.00 77.88 84 ARG A C 1
ATOM 655 O O . ARG A 1 84 ? 28.712 12.503 22.108 1.00 77.88 84 ARG A O 1
ATOM 662 N N . LEU A 1 85 ? 28.347 10.631 20.914 1.00 74.75 85 LEU A N 1
ATOM 663 C CA . LEU A 1 85 ? 27.613 9.912 21.957 1.00 74.75 85 LEU A CA 1
ATOM 664 C C . LEU A 1 85 ? 28.549 9.238 22.973 1.00 74.75 85 LEU A C 1
ATOM 666 O O . LEU A 1 85 ? 28.228 9.206 24.157 1.00 74.75 85 LEU A O 1
ATOM 670 N N . GLU A 1 86 ? 29.688 8.699 22.525 1.00 69.88 86 GLU A N 1
ATOM 671 C CA . GLU A 1 86 ? 30.650 7.973 23.373 1.00 69.88 86 GLU A CA 1
ATOM 672 C C . GLU A 1 86 ? 31.679 8.896 24.069 1.00 69.88 86 GLU A C 1
ATOM 674 O O . GLU A 1 86 ? 32.290 8.479 25.052 1.00 69.88 86 GLU A O 1
ATOM 679 N N . GLY A 1 87 ? 31.848 10.147 23.614 1.00 59.47 87 GLY A N 1
ATOM 680 C CA . GLY A 1 87 ? 32.834 11.099 24.145 1.00 59.47 87 GLY A CA 1
ATOM 681 C C . GLY A 1 87 ? 34.282 10.794 23.710 1.00 59.47 87 GLY A C 1
ATOM 682 O O . GLY A 1 87 ? 34.538 9.758 23.089 1.00 59.47 87 GLY A O 1
ATOM 683 N N . PRO A 1 88 ? 35.261 11.681 24.001 1.00 49.03 88 PRO A N 1
ATOM 684 C CA . PRO A 1 88 ? 36.658 11.448 23.642 1.00 49.03 88 PRO A CA 1
ATOM 685 C C . PRO A 1 88 ? 37.167 10.177 24.328 1.00 49.03 88 PRO A C 1
ATOM 687 O O . PRO A 1 88 ? 37.186 10.087 25.556 1.00 49.03 88 PRO A O 1
ATOM 690 N N . ARG A 1 89 ? 37.590 9.182 23.544 1.00 46.25 89 ARG A N 1
ATOM 691 C CA . ARG A 1 89 ? 38.246 7.989 24.087 1.00 46.25 89 ARG A CA 1
ATOM 692 C C . ARG A 1 89 ? 39.611 8.392 24.630 1.00 46.25 89 ARG A C 1
ATOM 694 O O . ARG A 1 89 ? 40.504 8.709 23.846 1.00 46.25 89 ARG A O 1
ATOM 701 N N . GLU A 1 90 ? 39.798 8.334 25.947 1.00 38.69 90 GLU A N 1
ATOM 702 C CA . GLU A 1 90 ? 41.151 8.323 26.500 1.00 38.69 90 GLU A CA 1
ATOM 703 C C . GLU A 1 90 ? 41.923 7.129 25.903 1.00 38.69 90 GLU A C 1
ATOM 705 O O . GLU A 1 90 ? 41.362 6.028 25.779 1.00 38.69 90 GLU A O 1
ATOM 710 N N . PRO A 1 91 ? 43.187 7.319 25.483 1.00 40.12 91 PRO A N 1
ATOM 711 C CA . PRO A 1 91 ? 43.991 6.232 24.956 1.00 40.12 91 PRO A CA 1
ATOM 712 C C . PRO A 1 91 ? 44.109 5.155 26.031 1.00 40.12 91 PRO A C 1
ATOM 714 O O . PRO A 1 91 ? 44.653 5.399 27.105 1.00 40.12 91 PRO A O 1
ATOM 717 N N . ARG A 1 92 ? 43.612 3.948 25.743 1.00 37.47 92 ARG A N 1
ATOM 718 C CA . ARG A 1 92 ? 43.892 2.770 26.566 1.00 37.47 92 ARG A CA 1
ATOM 719 C C . ARG A 1 92 ? 45.401 2.545 26.565 1.00 37.47 92 ARG A C 1
ATOM 721 O O . ARG A 1 92 ? 45.939 1.941 25.639 1.00 37.47 92 ARG A O 1
ATOM 728 N N . THR A 1 93 ? 46.074 3.009 27.608 1.00 35.22 93 THR A N 1
ATOM 729 C CA . THR A 1 93 ? 47.396 2.532 27.992 1.00 35.22 93 THR A CA 1
ATOM 730 C C . THR A 1 93 ? 47.280 1.019 28.135 1.00 35.22 93 THR A C 1
ATOM 732 O O . THR A 1 93 ? 46.534 0.520 28.979 1.00 35.22 93 THR A O 1
ATOM 735 N N . MET A 1 94 ? 47.964 0.277 27.263 1.00 39.91 94 MET A N 1
ATOM 736 C CA . MET A 1 94 ? 48.142 -1.163 27.415 1.00 39.91 94 MET A CA 1
ATOM 737 C C . MET A 1 94 ? 48.967 -1.403 28.681 1.00 39.91 94 MET A C 1
ATOM 739 O O . MET A 1 94 ? 50.188 -1.515 28.632 1.00 39.91 94 MET A O 1
ATOM 743 N N . VAL A 1 95 ? 48.310 -1.462 29.837 1.00 36.84 95 VAL A N 1
ATOM 744 C CA . VAL A 1 95 ? 48.912 -2.048 31.030 1.00 36.84 95 VAL A CA 1
ATOM 745 C C . VAL A 1 95 ? 48.796 -3.555 30.858 1.00 36.84 95 VAL A C 1
ATOM 747 O O . VAL A 1 95 ? 47.759 -4.162 31.121 1.00 36.84 95 VAL A O 1
ATOM 750 N N . SER A 1 96 ? 49.876 -4.140 30.345 1.00 42.66 96 SER A N 1
ATOM 751 C CA . SER A 1 96 ? 50.182 -5.564 30.455 1.00 42.66 96 SER A CA 1
ATOM 752 C C . SER A 1 96 ? 50.011 -5.983 31.918 1.00 42.66 96 SER A C 1
ATOM 754 O O . SER A 1 96 ? 50.865 -5.683 32.752 1.00 42.66 96 SER A O 1
ATOM 756 N N . SER A 1 97 ? 48.912 -6.662 32.242 1.00 40.56 97 SER A N 1
ATOM 757 C CA . SER A 1 97 ? 48.826 -7.413 33.494 1.00 40.56 97 SER A CA 1
ATOM 758 C C . SER A 1 97 ? 49.490 -8.778 33.289 1.00 40.56 97 SER A C 1
ATOM 760 O O . SER A 1 97 ? 49.215 -9.429 32.277 1.00 40.56 97 SER A O 1
ATOM 762 N N . PRO A 1 98 ? 50.379 -9.209 34.200 1.00 43.00 98 PRO A N 1
ATOM 763 C CA . PRO A 1 98 ? 51.125 -10.448 34.049 1.00 43.00 98 PRO A CA 1
ATOM 764 C C . PRO A 1 98 ? 50.206 -11.662 34.215 1.00 43.00 98 PRO A C 1
ATOM 766 O O . PRO A 1 98 ? 49.318 -11.686 35.067 1.00 43.00 98 PRO A O 1
ATOM 769 N N . VAL A 1 99 ? 50.453 -12.680 33.394 1.00 47.19 99 VAL A N 1
ATOM 770 C CA . VAL A 1 99 ? 49.857 -14.015 33.510 1.00 47.19 99 VAL A CA 1
ATOM 771 C C . VAL A 1 99 ? 50.222 -14.596 34.885 1.00 47.19 99 VAL A C 1
ATOM 773 O O . VAL A 1 99 ? 51.414 -14.684 35.188 1.00 47.19 99 VAL A O 1
ATOM 776 N N . PRO A 1 100 ? 49.258 -14.995 35.736 1.00 47.78 100 PRO A N 1
ATOM 777 C CA . PRO A 1 100 ? 49.582 -15.674 36.984 1.00 47.78 100 PRO A CA 1
ATOM 778 C C . PRO A 1 100 ? 50.019 -17.124 36.699 1.00 47.78 100 PRO A C 1
ATOM 780 O O . PRO A 1 100 ? 49.474 -17.759 35.791 1.00 47.78 100 PRO A O 1
ATOM 783 N N . PRO A 1 101 ? 50.989 -17.677 37.453 1.00 47.12 101 PRO A N 1
ATOM 784 C CA . PRO A 1 101 ? 51.412 -19.059 37.276 1.00 47.12 101 PRO A CA 1
ATOM 785 C C . PRO A 1 101 ? 50.305 -20.026 37.711 1.00 47.12 101 PRO A C 1
ATOM 787 O O . PRO A 1 101 ? 49.520 -19.743 38.619 1.00 47.12 101 PRO A O 1
ATOM 790 N N . ALA A 1 102 ? 50.261 -21.185 37.053 1.00 46.59 102 ALA A N 1
ATOM 791 C CA . ALA A 1 102 ? 49.339 -22.268 37.359 1.00 46.59 102 ALA A CA 1
ATOM 792 C C . ALA A 1 102 ? 49.502 -22.718 38.820 1.00 46.59 102 ALA A C 1
ATOM 794 O O . ALA A 1 102 ? 50.488 -23.362 39.175 1.00 46.59 102 ALA A O 1
ATOM 795 N N . SER A 1 103 ? 48.529 -22.371 39.664 1.00 42.22 103 SER A N 1
ATOM 796 C CA . SER A 1 103 ? 48.455 -22.836 41.046 1.00 42.22 103 SER A CA 1
ATOM 797 C C . SER A 1 103 ? 47.494 -24.016 41.132 1.00 42.22 103 SER A C 1
ATOM 799 O O . SER A 1 103 ? 46.276 -23.880 41.021 1.00 42.22 103 SER A O 1
ATOM 801 N N . SER A 1 104 ? 48.066 -25.201 41.298 1.00 45.62 104 SER A N 1
ATOM 802 C CA . SER A 1 104 ? 47.389 -26.403 41.765 1.00 45.62 104 SER A CA 1
ATOM 803 C C . SER A 1 104 ? 46.977 -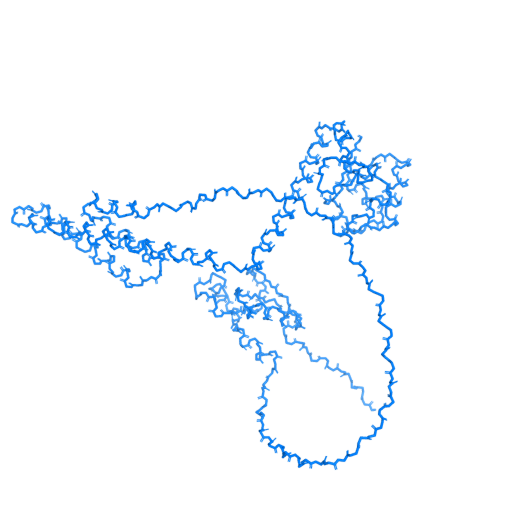26.234 43.232 1.00 45.62 104 SER A C 1
ATOM 805 O O . SER A 1 104 ? 47.834 -26.271 44.110 1.00 45.62 104 SER A O 1
ATOM 807 N N . ALA A 1 105 ? 45.674 -26.090 43.504 1.00 41.81 105 ALA A N 1
ATOM 808 C CA . ALA A 1 105 ? 45.112 -26.216 44.851 1.00 41.81 105 ALA A CA 1
ATOM 809 C C . ALA A 1 105 ? 43.626 -26.642 44.829 1.00 41.81 105 ALA A C 1
ATOM 811 O O . ALA A 1 105 ? 42.733 -25.888 44.459 1.00 41.81 105 ALA A O 1
ATOM 812 N N . THR A 1 106 ? 43.411 -27.897 45.225 1.00 40.94 106 THR A N 1
ATOM 813 C CA . THR A 1 106 ? 42.354 -28.417 46.113 1.00 40.94 106 THR A CA 1
ATOM 814 C C . THR A 1 106 ? 40.904 -27.932 45.927 1.00 40.94 106 THR A C 1
ATOM 816 O O . THR A 1 106 ? 40.490 -26.863 46.370 1.00 40.94 106 THR A O 1
ATOM 819 N N . ARG A 1 107 ? 40.082 -28.827 45.364 1.00 38.50 107 ARG A N 1
ATOM 820 C CA . ARG A 1 107 ? 38.620 -28.732 45.231 1.00 38.50 107 ARG A CA 1
ATOM 821 C C . ARG A 1 107 ? 37.946 -28.713 46.612 1.00 38.50 107 ARG A C 1
ATOM 823 O O . ARG A 1 107 ? 37.872 -29.745 47.270 1.00 38.50 107 ARG A O 1
ATOM 830 N N . SER A 1 108 ? 37.418 -27.563 47.026 1.00 44.28 108 SER A N 1
ATOM 831 C CA . SER A 1 108 ? 36.437 -27.489 48.121 1.00 44.28 108 SER A CA 1
ATOM 832 C C . SER A 1 108 ? 35.038 -27.858 47.591 1.00 44.28 108 SER A C 1
ATOM 834 O O . SER A 1 108 ? 34.731 -27.503 46.448 1.00 44.28 108 SER A O 1
ATOM 836 N N . PRO A 1 109 ? 34.177 -28.563 48.352 1.00 47.25 109 PRO A N 1
ATOM 837 C CA . PRO A 1 109 ? 32.839 -28.917 47.886 1.00 47.25 109 PRO A CA 1
ATOM 838 C C . PRO A 1 109 ? 31.969 -27.658 47.839 1.00 47.25 109 PRO A C 1
ATOM 840 O O . PRO A 1 109 ? 31.735 -27.023 48.866 1.00 47.25 109 PRO A O 1
ATOM 843 N N . GLN A 1 110 ? 31.492 -27.282 46.652 1.00 51.28 110 GLN A N 1
ATOM 844 C CA . GLN A 1 110 ? 30.492 -26.227 46.533 1.00 51.28 110 GLN A CA 1
ATOM 845 C C . GLN A 1 110 ? 29.144 -26.739 47.046 1.00 51.28 110 GLN A C 1
ATOM 847 O O . GLN A 1 110 ? 28.628 -27.746 46.562 1.00 51.28 110 GLN A O 1
ATOM 852 N N . VAL A 1 111 ? 28.580 -26.034 48.026 1.00 54.22 111 VAL A N 1
ATOM 853 C CA . VAL A 1 111 ? 27.194 -26.209 48.466 1.00 54.22 111 VAL A CA 1
ATOM 854 C C . VAL A 1 111 ? 26.282 -25.745 47.330 1.00 54.22 111 VAL A C 1
ATOM 856 O O . VAL A 1 111 ? 26.325 -24.587 46.919 1.00 54.22 111 VAL A O 1
ATOM 859 N N . LEU A 1 112 ? 25.483 -26.669 46.798 1.00 54.81 112 LEU A N 1
ATOM 860 C CA . LEU A 1 112 ? 24.538 -26.429 45.712 1.00 54.81 112 LEU A CA 1
ATOM 861 C C . LEU A 1 112 ? 23.354 -25.600 46.237 1.00 54.81 112 LEU A C 1
ATOM 863 O O . LEU A 1 112 ? 22.471 -26.131 46.907 1.00 54.81 112 LEU A O 1
ATOM 867 N N . VAL A 1 113 ? 23.329 -24.300 45.944 1.00 65.62 113 VAL A N 1
ATOM 868 C CA . VAL A 1 113 ? 22.139 -23.464 46.164 1.00 65.62 113 VAL A CA 1
ATOM 869 C C . VAL A 1 113 ? 21.206 -23.641 44.956 1.00 65.62 113 VAL A C 1
ATOM 871 O O . VAL A 1 113 ? 21.659 -23.433 43.827 1.00 65.62 113 VAL A O 1
ATOM 874 N N . PRO A 1 114 ? 19.935 -24.048 45.136 1.00 73.31 114 PRO A N 1
ATOM 875 C CA . PRO A 1 114 ? 19.009 -24.205 44.020 1.00 73.31 114 PRO A CA 1
ATOM 876 C C . PRO A 1 114 ? 18.636 -22.840 43.409 1.00 73.31 114 PRO A C 1
ATOM 878 O O . PRO A 1 114 ? 18.550 -21.844 44.134 1.00 73.31 114 PRO A O 1
ATOM 881 N N . PRO A 1 115 ? 18.405 -22.771 42.085 1.00 73.56 115 PRO A N 1
ATOM 882 C CA . PRO A 1 115 ? 18.001 -21.536 41.423 1.00 73.56 115 PRO A CA 1
ATOM 883 C C . PRO A 1 115 ? 16.603 -21.082 41.885 1.00 73.56 115 PRO A C 1
ATOM 885 O O . PRO A 1 115 ? 15.758 -21.926 42.200 1.00 73.56 115 PRO A O 1
ATOM 888 N N . PRO A 1 116 ? 16.328 -19.764 41.905 1.00 74.00 116 PRO A N 1
ATOM 889 C CA . PRO A 1 116 ? 14.998 -19.250 42.211 1.00 74.00 116 PRO A CA 1
ATOM 890 C C . PRO A 1 116 ? 13.965 -19.732 41.172 1.00 74.00 116 PRO A C 1
ATOM 892 O O . PRO A 1 116 ? 14.312 -19.917 40.001 1.00 74.00 116 PRO A O 1
ATOM 895 N N . PRO A 1 117 ? 12.694 -19.927 41.571 1.00 73.25 117 PRO A N 1
ATOM 896 C CA . PRO A 1 117 ? 11.643 -20.364 40.661 1.00 73.25 117 PRO A CA 1
ATOM 897 C C . PRO A 1 117 ? 11.406 -19.320 39.563 1.00 73.25 117 PRO A C 1
ATOM 899 O O . PRO A 1 117 ? 11.296 -18.123 39.832 1.00 73.25 117 PRO A O 1
ATOM 902 N N . MET A 1 118 ? 11.337 -19.784 38.313 1.00 70.56 118 MET A N 1
ATOM 903 C CA . MET A 1 118 ? 11.043 -18.931 37.162 1.00 70.56 118 MET A CA 1
ATOM 904 C C . MET A 1 118 ? 9.630 -18.335 37.280 1.00 70.56 118 MET A C 1
ATOM 906 O O . MET A 1 118 ? 8.717 -19.034 37.730 1.00 70.56 118 MET A O 1
ATOM 910 N N . PRO A 1 119 ? 9.414 -17.076 36.854 1.00 71.69 119 PRO A N 1
ATOM 911 C CA . PRO A 1 119 ? 8.069 -16.523 36.741 1.00 71.69 119 PRO A CA 1
ATOM 912 C C . PRO A 1 119 ? 7.220 -17.379 35.782 1.00 71.69 119 PRO A C 1
ATOM 914 O O . PRO A 1 119 ? 7.765 -17.947 34.829 1.00 71.69 119 PRO A O 1
ATOM 917 N N . PRO A 1 120 ? 5.897 -17.488 36.008 1.00 63.12 120 PRO A N 1
ATOM 918 C CA . PRO A 1 120 ? 5.025 -18.275 35.145 1.00 63.12 120 PRO A CA 1
ATOM 919 C C . PRO A 1 120 ? 5.110 -17.755 33.707 1.00 63.12 120 PRO A C 1
ATOM 921 O O . PRO A 1 120 ? 4.955 -16.557 33.460 1.00 63.12 120 PRO A O 1
ATOM 924 N N . MET A 1 121 ? 5.374 -18.662 32.762 1.00 52.38 121 MET A N 1
ATOM 925 C CA . MET A 1 121 ? 5.366 -18.347 31.336 1.00 52.38 121 MET A CA 1
ATOM 926 C C . MET A 1 121 ? 4.009 -17.747 30.967 1.00 52.38 121 MET A C 1
ATOM 928 O O . MET A 1 121 ? 2.984 -18.422 31.059 1.00 52.38 121 MET A O 1
ATOM 932 N N . GLN A 1 122 ? 3.999 -16.486 30.535 1.00 59.34 122 GLN A N 1
ATOM 933 C CA . GLN A 1 122 ? 2.840 -15.921 29.855 1.00 59.34 122 GLN A CA 1
ATOM 934 C C . GLN A 1 122 ? 2.676 -16.690 28.546 1.00 59.34 122 GLN A C 1
ATOM 936 O O . GLN A 1 122 ? 3.496 -16.570 27.635 1.00 59.34 122 GLN A O 1
ATOM 941 N N . VAL A 1 123 ? 1.653 -17.539 28.482 1.00 56.72 123 VAL A N 1
ATOM 942 C CA . VAL A 1 123 ? 1.281 -18.229 27.250 1.00 56.72 123 VAL A CA 1
ATOM 943 C C . VAL A 1 123 ? 0.870 -17.140 26.252 1.00 56.72 123 VAL A C 1
ATOM 945 O O . VAL A 1 123 ? -0.029 -16.358 26.573 1.00 56.72 123 VAL A O 1
ATOM 948 N N . PRO A 1 124 ? 1.528 -17.020 25.084 1.00 61.03 124 PRO A N 1
ATOM 949 C CA . PRO A 1 124 ? 1.111 -16.053 24.079 1.00 61.03 124 PRO A CA 1
ATOM 950 C C . PRO A 1 124 ? -0.348 -16.330 23.683 1.00 61.03 124 PRO A C 1
ATOM 952 O O . PRO A 1 124 ? -0.752 -17.498 23.654 1.00 61.03 124 PRO A O 1
ATOM 955 N N . PRO A 1 125 ? -1.156 -15.291 23.393 1.00 67.44 125 PRO A N 1
ATOM 956 C CA . PRO A 1 125 ? -2.539 -15.486 22.974 1.00 67.44 125 PRO A CA 1
ATOM 957 C C . PRO A 1 125 ? -2.590 -16.438 21.767 1.00 67.44 125 PRO A C 1
ATOM 959 O O . PRO A 1 125 ? -1.676 -16.407 20.934 1.00 67.44 125 PRO A O 1
ATOM 962 N N . PRO A 1 126 ? -3.620 -17.301 21.668 1.00 58.19 126 PRO A N 1
ATOM 963 C CA . PRO A 1 126 ? -3.710 -18.292 20.605 1.00 58.19 126 PRO A CA 1
ATOM 964 C C . PRO A 1 126 ? -3.609 -17.598 19.246 1.00 58.19 126 PRO A C 1
ATOM 966 O O . PRO A 1 126 ? -4.420 -16.738 18.902 1.00 58.19 126 PRO A O 1
ATOM 969 N N . MET A 1 127 ? -2.575 -17.959 18.483 1.00 55.75 127 MET A N 1
ATOM 970 C CA . MET A 1 127 ? -2.403 -17.500 17.112 1.00 55.75 127 MET A CA 1
ATOM 971 C C . MET A 1 127 ? -3.589 -18.013 16.300 1.00 55.75 127 MET A C 1
ATOM 973 O O . MET A 1 127 ? -3.664 -19.203 16.003 1.00 55.75 127 MET A O 1
ATOM 977 N N . VAL A 1 128 ? -4.515 -17.123 15.943 1.00 66.00 128 VAL A N 1
ATOM 978 C CA . VAL A 1 128 ? -5.521 -17.422 14.922 1.00 66.00 128 VAL A CA 1
ATOM 979 C C . VAL A 1 128 ? -4.749 -17.791 13.649 1.00 66.00 128 VAL A C 1
ATOM 981 O O . VAL A 1 128 ? -3.971 -16.954 13.172 1.00 66.00 128 VAL A O 1
ATOM 984 N N . PRO A 1 129 ? -4.886 -19.022 13.118 1.00 55.41 129 PRO A N 1
ATOM 985 C CA . PRO A 1 129 ? -4.166 -19.432 11.922 1.00 55.41 129 PRO A CA 1
ATOM 986 C C . PRO A 1 129 ? -4.500 -18.471 10.785 1.00 55.41 129 PRO A C 1
ATOM 988 O O . PRO A 1 129 ? -5.671 -18.240 10.482 1.00 55.41 129 PRO A O 1
ATOM 991 N N . LEU A 1 130 ? -3.474 -17.877 10.176 1.00 61.25 130 LEU A N 1
ATOM 992 C CA . LEU A 1 130 ? -3.666 -17.097 8.959 1.00 61.25 130 LEU A CA 1
ATOM 993 C C . LEU A 1 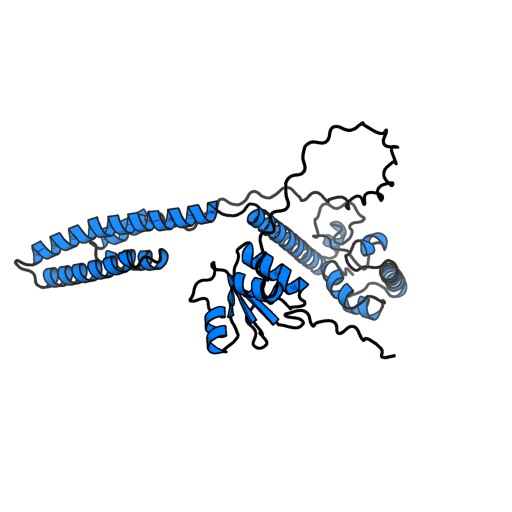130 ? -4.253 -18.030 7.887 1.00 61.25 130 LEU A C 1
ATOM 995 O O . LEU A 1 130 ? -3.759 -19.154 7.747 1.00 61.25 130 LEU A O 1
ATOM 999 N N . PRO A 1 131 ? -5.284 -17.601 7.138 1.00 65.50 131 PRO A N 1
ATOM 1000 C CA . PRO A 1 131 ? -5.811 -18.401 6.043 1.00 65.50 131 PRO A CA 1
ATOM 1001 C C . PRO A 1 131 ? -4.702 -18.727 5.022 1.00 65.50 131 PRO A C 1
ATOM 1003 O O . PRO A 1 131 ? -3.748 -17.951 4.874 1.00 65.50 131 PRO A O 1
ATOM 1006 N N . PRO A 1 132 ? -4.797 -19.876 4.324 1.00 61.19 132 PRO A N 1
ATOM 1007 C CA . PRO A 1 132 ? -3.820 -20.272 3.318 1.00 61.19 132 PRO A CA 1
ATOM 1008 C C . PRO A 1 132 ? -3.733 -19.216 2.211 1.00 61.19 132 PRO A C 1
ATOM 1010 O O . PRO A 1 132 ? -4.744 -18.696 1.741 1.00 61.19 132 PRO A O 1
ATOM 1013 N N . ARG A 1 133 ? -2.500 -18.881 1.819 1.00 71.00 133 ARG A N 1
ATOM 1014 C CA . ARG A 1 133 ? -2.228 -17.821 0.842 1.00 71.00 133 ARG A CA 1
ATOM 1015 C C . ARG A 1 133 ? -2.842 -18.149 -0.523 1.00 71.00 133 ARG A C 1
ATOM 1017 O O . ARG A 1 133 ? -2.639 -19.263 -1.007 1.00 71.00 133 ARG A O 1
ATOM 1024 N N . PRO A 1 134 ? -3.464 -17.169 -1.199 1.00 59.09 134 PRO A N 1
ATOM 1025 C CA . PRO A 1 134 ? -3.621 -17.218 -2.646 1.00 59.09 134 PRO A CA 1
ATOM 1026 C C . PRO A 1 134 ? -2.236 -17.322 -3.297 1.00 59.09 134 PRO A C 1
ATOM 1028 O O . PRO A 1 134 ? -1.297 -16.641 -2.873 1.00 59.09 134 PRO A O 1
ATOM 1031 N N . ALA A 1 135 ? -2.097 -18.178 -4.311 1.00 54.12 135 ALA A N 1
ATOM 1032 C CA . ALA A 1 135 ? -0.868 -18.247 -5.092 1.00 54.12 135 ALA A CA 1
ATOM 1033 C C . ALA A 1 135 ? -0.597 -16.876 -5.742 1.00 54.12 135 ALA A C 1
ATOM 1035 O O . ALA A 1 135 ? -1.541 -16.260 -6.249 1.00 54.12 135 ALA A O 1
ATOM 1036 N N . PRO A 1 136 ? 0.653 -16.375 -5.724 1.00 60.38 136 PRO A N 1
ATOM 1037 C CA . PRO A 1 136 ? 0.968 -15.141 -6.423 1.00 60.38 136 PRO A CA 1
ATOM 1038 C C . PRO A 1 136 ? 0.683 -15.330 -7.922 1.00 60.38 136 PRO A C 1
ATOM 1040 O O . PRO A 1 136 ? 0.980 -16.401 -8.465 1.00 60.38 136 PRO A O 1
ATOM 1043 N N . PRO A 1 137 ? 0.093 -14.327 -8.597 1.00 47.53 137 PRO A N 1
ATOM 1044 C CA . PRO A 1 137 ? -0.070 -14.378 -10.042 1.00 47.53 137 PRO A CA 1
ATOM 1045 C C . PRO A 1 137 ? 1.305 -14.519 -10.718 1.00 47.53 137 PRO A C 1
ATOM 1047 O O . PRO A 1 137 ? 2.305 -14.064 -10.152 1.00 47.53 137 PRO A O 1
ATOM 1050 N N . PRO A 1 138 ? 1.381 -15.140 -11.910 1.00 48.28 138 PRO A N 1
ATOM 1051 C CA . PRO A 1 138 ? 2.620 -15.166 -12.678 1.00 48.28 138 PRO A CA 1
ATOM 1052 C C . PRO A 1 138 ? 3.094 -13.724 -12.903 1.00 48.28 138 PRO A C 1
ATOM 1054 O O . PRO A 1 138 ? 2.367 -12.913 -13.475 1.00 48.28 138 PRO A O 1
ATOM 1057 N N . GLU A 1 139 ? 4.283 -13.394 -12.392 1.00 58.38 139 GLU A N 1
ATOM 1058 C CA . GLU A 1 139 ? 4.891 -12.077 -12.579 1.00 58.38 139 GLU A CA 1
ATOM 1059 C C . GLU A 1 139 ? 5.234 -11.894 -14.063 1.00 58.38 139 GLU A C 1
ATOM 1061 O O . GLU A 1 139 ? 6.214 -12.452 -14.555 1.00 58.38 139 GLU A O 1
ATOM 1066 N N . ASP A 1 140 ? 4.434 -11.101 -14.775 1.00 49.78 140 ASP A N 1
ATOM 1067 C CA . ASP A 1 140 ? 4.896 -10.426 -15.983 1.00 49.78 140 ASP A CA 1
ATOM 1068 C C . ASP A 1 140 ? 5.874 -9.343 -15.516 1.00 49.78 140 ASP A C 1
ATOM 1070 O O . ASP A 1 140 ? 5.480 -8.324 -14.944 1.00 49.78 140 ASP A O 1
ATOM 1074 N N . ASP A 1 141 ? 7.175 -9.598 -15.650 1.00 58.94 141 ASP A N 1
ATOM 1075 C CA . ASP A 1 141 ? 8.214 -8.708 -15.136 1.00 58.94 141 ASP A CA 1
ATOM 1076 C C . ASP A 1 141 ? 8.324 -7.394 -15.929 1.00 58.94 141 ASP A C 1
ATOM 1078 O O . ASP A 1 141 ? 9.233 -6.598 -15.661 1.00 58.94 141 ASP A O 1
ATOM 1082 N N . GLY A 1 142 ? 7.419 -7.164 -16.894 1.00 53.47 142 GLY A N 1
ATOM 1083 C CA . GLY A 1 142 ? 7.316 -5.955 -17.711 1.00 53.47 142 GLY A CA 1
ATOM 1084 C C . GLY A 1 142 ? 8.598 -5.650 -18.483 1.00 53.47 142 GLY A C 1
ATOM 1085 O O . GLY A 1 142 ? 8.781 -4.543 -18.998 1.00 53.47 142 GLY A O 1
ATOM 1086 N N . THR A 1 143 ? 9.530 -6.604 -18.525 1.00 62.50 143 THR A N 1
ATOM 1087 C CA . THR A 1 143 ? 10.875 -6.397 -19.030 1.00 62.50 143 THR A CA 1
ATOM 1088 C C . THR A 1 143 ? 10.880 -6.811 -20.487 1.00 62.50 143 THR A C 1
ATOM 1090 O O . THR A 1 143 ? 11.003 -7.987 -20.824 1.00 62.50 143 THR A O 1
ATOM 1093 N N . TYR A 1 144 ? 10.755 -5.822 -21.376 1.00 63.69 144 TYR A N 1
ATOM 1094 C CA . TYR A 1 144 ? 10.867 -6.050 -22.814 1.00 63.69 144 TYR A CA 1
ATOM 1095 C C . TYR A 1 144 ? 12.131 -6.869 -23.127 1.00 63.69 144 TYR A C 1
ATOM 1097 O O . TYR A 1 144 ? 13.227 -6.535 -22.647 1.00 63.69 144 TYR A O 1
ATOM 1105 N N . PRO A 1 145 ? 12.011 -7.937 -23.928 1.00 74.75 145 PRO A N 1
ATOM 1106 C CA . PRO A 1 145 ? 13.123 -8.835 -24.163 1.00 74.75 145 PRO A CA 1
ATOM 1107 C C . PRO A 1 145 ? 14.226 -8.116 -24.953 1.00 74.75 145 PRO A C 1
ATOM 1109 O O . PRO A 1 145 ? 13.963 -7.373 -25.897 1.00 74.75 145 PRO A O 1
ATOM 1112 N N . GLY A 1 146 ? 15.486 -8.326 -24.566 1.00 70.12 146 GLY A N 1
ATOM 1113 C CA . GLY A 1 146 ? 16.634 -7.536 -25.038 1.00 70.12 146 GLY A CA 1
ATOM 1114 C C . GLY A 1 146 ? 16.880 -7.530 -26.542 1.00 70.12 146 GLY A C 1
ATOM 1115 O O . GLY A 1 146 ? 17.563 -6.644 -27.052 1.00 70.12 146 GLY A O 1
ATOM 1116 N N . TRP A 1 147 ? 16.301 -8.482 -27.272 1.00 75.81 147 TRP A N 1
ATOM 1117 C CA . TRP A 1 147 ? 16.340 -8.486 -28.730 1.00 75.81 147 TRP A CA 1
ATOM 1118 C C . TRP A 1 147 ? 15.565 -7.307 -29.338 1.00 75.81 147 TRP A C 1
ATOM 1120 O O . TRP A 1 147 ? 15.934 -6.857 -30.417 1.00 75.81 147 TRP A O 1
ATOM 1130 N N . VAL A 1 148 ? 14.573 -6.735 -28.644 1.00 83.56 148 VAL A 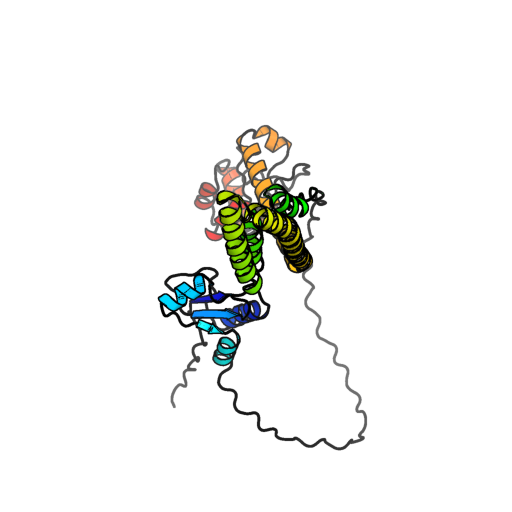N 1
ATOM 1131 C CA . VAL A 1 148 ? 13.854 -5.522 -29.086 1.00 83.56 148 VAL A CA 1
ATOM 1132 C C . VAL A 1 148 ? 14.812 -4.328 -29.182 1.00 83.56 148 VAL A C 1
ATOM 1134 O O . VAL A 1 148 ? 14.783 -3.576 -30.152 1.00 83.56 148 VAL A O 1
ATOM 1137 N N . TRP A 1 149 ? 15.732 -4.197 -28.222 1.00 77.06 149 TRP A N 1
ATOM 1138 C CA . TRP A 1 149 ? 16.753 -3.143 -28.221 1.00 77.06 149 TRP A CA 1
ATOM 1139 C C . TRP A 1 149 ? 17.758 -3.318 -29.360 1.00 77.06 149 TRP A C 1
ATOM 1141 O O . TRP A 1 149 ? 18.085 -2.363 -30.061 1.00 77.06 149 TRP A O 1
ATOM 1151 N N . ALA A 1 150 ? 18.229 -4.549 -29.564 1.00 83.62 150 ALA A N 1
ATOM 1152 C CA . ALA A 1 150 ? 19.190 -4.863 -30.616 1.00 83.62 150 ALA A CA 1
ATOM 1153 C C . ALA A 1 150 ? 18.587 -4.672 -32.017 1.00 83.62 150 ALA A C 1
ATOM 1155 O O . ALA A 1 150 ? 19.203 -4.057 -32.885 1.00 83.62 150 ALA A O 1
ATOM 1156 N N . THR A 1 151 ? 17.359 -5.153 -32.226 1.00 86.06 151 THR A N 1
ATOM 1157 C CA . THR A 1 151 ? 16.664 -5.056 -33.516 1.00 86.06 151 THR A CA 1
ATOM 1158 C C . THR A 1 151 ? 16.335 -3.612 -33.876 1.00 86.06 151 THR A C 1
ATOM 1160 O O . THR A 1 151 ? 16.573 -3.225 -35.015 1.00 86.06 151 THR A O 1
ATOM 1163 N N . ALA A 1 152 ? 15.908 -2.772 -32.925 1.00 86.75 152 ALA A N 1
ATOM 1164 C CA . ALA A 1 152 ? 15.672 -1.348 -33.182 1.00 86.75 152 ALA A CA 1
ATOM 1165 C C . ALA A 1 152 ? 16.926 -0.623 -33.717 1.00 86.75 152 ALA A C 1
ATOM 1167 O O . ALA A 1 152 ? 16.846 0.176 -34.654 1.00 86.75 152 ALA A O 1
ATOM 1168 N N . VAL A 1 153 ? 18.111 -0.928 -33.175 1.00 89.06 153 VAL A N 1
ATOM 1169 C CA . VAL A 1 153 ? 19.376 -0.349 -33.661 1.00 89.06 153 VAL A CA 1
ATOM 1170 C C . VAL A 1 153 ? 19.749 -0.891 -35.042 1.00 89.06 153 VAL A C 1
ATOM 1172 O O . VAL A 1 153 ? 20.179 -0.128 -35.901 1.00 89.06 153 VAL A O 1
ATOM 1175 N N . VAL A 1 154 ? 19.538 -2.182 -35.296 1.00 90.00 154 VAL A N 1
ATOM 1176 C CA . VAL A 1 154 ? 19.860 -2.803 -36.590 1.00 90.00 154 VAL A CA 1
ATOM 1177 C C . VAL A 1 154 ? 18.939 -2.289 -37.705 1.00 90.00 154 VAL A C 1
ATOM 1179 O O . VAL A 1 154 ? 19.429 -1.881 -38.755 1.00 90.00 154 VAL A O 1
ATOM 1182 N N . PHE A 1 155 ? 17.623 -2.229 -37.474 1.00 89.56 155 PHE A N 1
ATOM 1183 C CA . PHE A 1 155 ? 16.647 -1.748 -38.464 1.00 89.56 155 PHE A CA 1
ATOM 1184 C C . PHE A 1 155 ? 16.727 -0.237 -38.718 1.00 89.56 155 PHE A C 1
ATOM 1186 O O . PHE A 1 155 ? 16.343 0.219 -39.790 1.00 89.56 155 PHE A O 1
ATOM 1193 N N . SER A 1 156 ? 17.284 0.537 -37.782 1.00 88.06 156 SER A N 1
ATOM 1194 C CA . SER A 1 156 ? 17.631 1.950 -38.004 1.00 88.06 156 SER A CA 1
ATOM 1195 C C . SER A 1 156 ? 19.004 2.144 -38.660 1.00 88.06 156 SER A C 1
ATOM 1197 O O . SER A 1 156 ? 19.526 3.259 -38.662 1.00 88.06 156 SER A O 1
ATOM 1199 N N . ALA A 1 157 ? 19.614 1.071 -39.184 1.00 87.88 157 ALA A N 1
ATOM 1200 C CA . ALA A 1 157 ? 20.955 1.070 -39.766 1.00 87.88 157 ALA A CA 1
ATOM 1201 C C . ALA A 1 157 ? 22.015 1.692 -38.831 1.00 87.88 157 ALA A C 1
ATOM 1203 O O . ALA A 1 157 ? 22.924 2.403 -39.256 1.00 87.88 157 ALA A O 1
ATOM 1204 N N . GLY A 1 158 ? 21.865 1.450 -37.527 1.00 86.00 158 GLY A N 1
ATOM 1205 C CA . GLY A 1 158 ? 22.773 1.920 -36.490 1.00 86.00 158 GLY A CA 1
ATOM 1206 C C . GLY A 1 158 ? 22.537 3.350 -36.003 1.00 86.00 158 GLY A C 1
ATOM 1207 O O . GLY A 1 158 ? 23.157 3.742 -35.015 1.00 86.00 158 GLY A O 1
ATOM 1208 N N . LEU A 1 159 ? 21.622 4.119 -36.605 1.00 90.19 159 LEU A N 1
ATOM 1209 C CA . LEU A 1 159 ? 21.373 5.521 -36.235 1.00 90.19 159 LEU A CA 1
ATOM 1210 C C . LEU A 1 159 ? 20.780 5.687 -34.828 1.00 90.19 159 LEU A C 1
ATOM 1212 O O . LEU A 1 159 ? 20.989 6.720 -34.196 1.00 90.19 159 LEU A O 1
ATOM 1216 N N . LEU A 1 160 ? 20.083 4.673 -34.297 1.00 91.62 160 LEU A N 1
ATOM 1217 C CA . LEU A 1 160 ? 19.590 4.690 -32.911 1.00 91.62 160 LEU A CA 1
ATOM 1218 C C . LEU A 1 160 ? 20.640 4.272 -31.870 1.00 91.62 160 LEU A C 1
ATOM 1220 O O . LEU A 1 160 ? 20.359 4.333 -30.670 1.00 91.62 160 LEU A O 1
ATOM 1224 N N . SER A 1 161 ? 21.849 3.880 -32.284 1.00 90.31 161 SER A N 1
ATOM 1225 C CA . SER A 1 161 ? 22.916 3.486 -31.352 1.00 90.31 161 SER A CA 1
ATOM 1226 C C . SER A 1 161 ? 23.266 4.547 -30.290 1.00 90.31 161 SER A C 1
ATOM 1228 O O . SER A 1 161 ? 23.423 4.149 -29.133 1.00 90.31 161 SER A O 1
ATOM 1230 N N . PRO A 1 162 ? 23.295 5.872 -30.565 1.00 90.81 162 PRO A N 1
ATOM 1231 C CA . PRO A 1 162 ? 23.607 6.869 -29.538 1.00 90.81 162 PRO A CA 1
ATOM 1232 C C . PRO A 1 162 ? 22.515 6.968 -28.469 1.00 90.81 162 PRO A C 1
ATOM 1234 O O . PRO A 1 162 ? 22.812 7.130 -27.287 1.00 90.81 162 PRO A O 1
ATOM 1237 N N . VAL A 1 163 ? 21.248 6.830 -28.872 1.00 91.94 163 VAL A N 1
ATOM 1238 C CA . VAL A 1 163 ? 20.093 6.886 -27.966 1.00 91.94 163 VAL A CA 1
ATOM 1239 C C . VAL A 1 163 ? 20.049 5.635 -27.090 1.00 91.94 163 VAL A C 1
ATOM 1241 O O . VAL A 1 163 ? 19.938 5.742 -25.869 1.00 91.94 163 VAL A O 1
ATOM 1244 N N . ALA A 1 164 ? 20.195 4.451 -27.694 1.00 88.88 164 ALA A N 1
ATOM 1245 C CA . ALA A 1 164 ? 20.172 3.182 -26.972 1.00 88.88 164 ALA A CA 1
ATOM 1246 C C . ALA A 1 164 ? 21.343 3.067 -25.978 1.00 88.88 164 ALA A C 1
ATOM 1248 O O . ALA A 1 164 ? 21.136 2.768 -24.800 1.00 88.88 164 ALA A O 1
ATOM 1249 N N . VAL A 1 165 ? 22.571 3.354 -26.425 1.00 89.88 165 VAL A N 1
ATOM 1250 C CA . VAL A 1 165 ? 23.766 3.306 -25.569 1.00 89.88 165 VAL A CA 1
ATOM 1251 C C . VAL A 1 165 ? 23.721 4.413 -24.513 1.00 89.88 165 VAL A C 1
ATOM 1253 O O . VAL A 1 165 ? 24.022 4.146 -23.353 1.00 89.88 165 VAL A O 1
ATOM 1256 N N . GLY A 1 166 ? 23.275 5.624 -24.862 1.00 89.62 166 GLY A N 1
ATOM 1257 C CA . GLY A 1 166 ? 23.160 6.747 -23.927 1.00 89.62 166 GLY A CA 1
ATOM 1258 C C . GLY A 1 166 ? 22.146 6.502 -22.806 1.00 89.62 166 GLY A C 1
ATOM 1259 O O . GLY A 1 166 ? 22.463 6.703 -21.631 1.00 89.62 166 GLY A O 1
ATOM 1260 N N . TYR A 1 167 ? 20.956 5.988 -23.134 1.00 88.62 167 TYR A N 1
ATOM 1261 C CA . TYR A 1 167 ? 19.973 5.586 -22.122 1.00 88.62 167 TYR A CA 1
ATOM 1262 C C . TYR A 1 167 ? 20.541 4.508 -21.195 1.00 88.62 167 TYR A C 1
ATOM 1264 O O . TYR A 1 167 ? 20.412 4.587 -19.969 1.00 88.62 167 TYR A O 1
ATOM 1272 N N . ALA A 1 168 ? 21.193 3.498 -21.768 1.00 87.19 168 ALA A N 1
ATOM 1273 C CA . ALA A 1 168 ? 21.766 2.419 -20.985 1.00 87.19 168 ALA A CA 1
ATOM 1274 C C . ALA A 1 168 ? 22.934 2.899 -20.101 1.00 87.19 168 ALA A C 1
ATOM 1276 O O . ALA A 1 168 ? 23.046 2.472 -18.951 1.00 87.19 168 ALA A O 1
ATOM 1277 N N . ALA A 1 169 ? 23.761 3.829 -20.584 1.00 87.12 169 ALA A N 1
ATOM 1278 C CA . ALA A 1 169 ? 24.823 4.465 -19.810 1.00 87.12 169 ALA A CA 1
ATOM 1279 C C . ALA A 1 169 ? 24.267 5.224 -18.599 1.00 87.12 169 ALA A C 1
ATOM 1281 O O . ALA A 1 169 ? 24.796 5.087 -17.494 1.00 87.12 169 ALA A O 1
ATOM 1282 N N . TRP A 1 170 ? 23.162 5.953 -18.783 1.00 88.19 170 TRP A N 1
ATOM 1283 C CA . TRP A 1 170 ? 22.446 6.617 -17.694 1.00 88.19 170 TRP A CA 1
ATOM 1284 C C . TRP A 1 170 ? 21.898 5.611 -16.671 1.00 88.19 170 TRP A C 1
ATOM 1286 O O . TRP A 1 170 ? 22.107 5.779 -15.468 1.00 88.19 170 TRP A O 1
ATOM 1296 N N . ARG A 1 171 ? 21.281 4.512 -17.130 1.00 84.56 171 ARG A N 1
ATOM 1297 C CA . ARG A 1 171 ? 20.735 3.461 -16.249 1.00 84.56 171 ARG A CA 1
ATOM 1298 C C . ARG A 1 171 ? 21.809 2.723 -15.449 1.00 84.56 171 ARG A C 1
ATOM 1300 O O . ARG A 1 171 ? 21.581 2.427 -14.279 1.00 84.56 171 ARG A O 1
ATOM 1307 N N . VAL A 1 172 ? 22.969 2.436 -16.045 1.00 85.62 172 VAL A N 1
ATOM 1308 C CA . VAL A 1 172 ? 24.078 1.744 -15.355 1.00 85.62 172 VAL A CA 1
ATOM 1309 C C . VAL A 1 172 ? 25.045 2.713 -14.668 1.00 85.62 172 VAL A C 1
ATOM 1311 O O . VAL A 1 172 ? 25.943 2.279 -13.953 1.00 85.62 172 VAL A O 1
ATOM 1314 N N . LYS A 1 173 ? 24.856 4.028 -14.837 1.00 87.50 173 LYS A N 1
ATOM 1315 C CA . LYS A 1 173 ? 25.731 5.082 -14.297 1.00 87.50 173 LYS A CA 1
ATOM 1316 C C . LYS A 1 173 ? 27.195 4.909 -14.728 1.00 87.50 173 LYS A C 1
ATOM 1318 O O . LYS A 1 173 ? 28.112 5.090 -13.931 1.00 87.50 173 LYS A O 1
ATOM 1323 N N . SER A 1 174 ? 27.408 4.539 -15.991 1.00 90.00 174 SER A N 1
ATOM 1324 C CA . SER A 1 174 ? 28.738 4.281 -16.551 1.00 90.00 174 SER A CA 1
ATOM 1325 C C . SER A 1 174 ? 29.193 5.459 -17.419 1.00 90.00 174 SER A C 1
ATOM 1327 O O . SER A 1 174 ? 28.638 5.658 -18.504 1.00 90.00 174 SER A O 1
ATOM 1329 N N . PRO A 1 175 ? 30.198 6.247 -16.989 1.00 88.94 175 PRO A N 1
ATOM 1330 C CA . PRO A 1 175 ? 30.681 7.384 -17.773 1.00 88.94 175 PRO A CA 1
ATOM 1331 C C . PRO A 1 175 ? 31.381 6.941 -19.065 1.00 88.94 175 PRO A C 1
ATOM 1333 O O . PRO A 1 175 ? 31.293 7.635 -20.074 1.00 88.94 175 PRO A O 1
ATOM 1336 N N . ALA A 1 176 ? 32.019 5.765 -19.064 1.00 90.94 176 ALA A N 1
ATOM 1337 C CA . ALA A 1 176 ? 32.658 5.197 -20.250 1.00 90.94 176 ALA A CA 1
ATOM 1338 C C . ALA A 1 176 ? 31.635 4.889 -21.357 1.00 90.94 176 ALA A C 1
ATOM 1340 O O . ALA A 1 176 ? 31.865 5.213 -22.520 1.00 90.94 176 ALA A O 1
ATOM 1341 N N . ASP A 1 177 ? 30.472 4.341 -20.989 1.00 89.62 177 ASP A N 1
ATOM 1342 C CA . ASP A 1 177 ? 29.394 4.074 -21.949 1.00 89.62 177 ASP A CA 1
ATOM 1343 C C . ASP A 1 177 ? 28.725 5.378 -22.419 1.00 89.62 177 ASP A C 1
ATOM 1345 O O . ASP A 1 177 ? 28.290 5.477 -23.565 1.00 89.62 177 ASP A O 1
ATOM 1349 N N . GLY A 1 178 ? 28.708 6.413 -21.571 1.00 89.62 178 GLY A N 1
ATOM 1350 C CA . GLY A 1 178 ? 28.294 7.763 -21.965 1.00 89.62 178 GLY A CA 1
ATOM 1351 C C . GLY A 1 178 ? 29.217 8.366 -23.027 1.00 89.62 178 GLY A C 1
ATOM 1352 O O . GLY A 1 178 ? 28.742 8.926 -24.014 1.00 89.62 178 GLY A O 1
ATOM 1353 N N . LEU A 1 179 ? 30.534 8.187 -22.882 1.00 94.69 179 LEU A N 1
ATOM 1354 C CA . LEU A 1 179 ? 31.505 8.608 -23.894 1.00 94.69 179 LEU A CA 1
ATOM 1355 C C . LEU A 1 179 ? 31.359 7.798 -25.191 1.00 94.69 179 LEU A C 1
ATOM 1357 O O . LEU A 1 179 ? 31.416 8.365 -26.281 1.00 94.69 179 LEU A O 1
ATOM 1361 N N . ALA A 1 180 ? 31.099 6.492 -25.086 1.00 92.69 180 ALA A N 1
ATOM 1362 C CA . ALA A 1 180 ? 30.807 5.657 -26.246 1.00 92.69 180 ALA A CA 1
ATOM 1363 C C . ALA A 1 180 ? 29.561 6.152 -27.001 1.00 92.69 180 ALA A C 1
ATOM 1365 O O . ALA A 1 180 ? 29.593 6.217 -28.227 1.00 92.69 180 ALA A O 1
ATOM 1366 N N . ALA A 1 181 ? 28.497 6.563 -26.299 1.00 93.44 181 ALA A N 1
ATOM 1367 C CA . ALA A 1 181 ? 27.298 7.129 -26.922 1.00 93.44 181 ALA A CA 1
ATOM 1368 C C . ALA A 1 181 ? 27.600 8.400 -27.738 1.00 93.44 181 ALA A C 1
ATOM 1370 O O . ALA A 1 181 ? 27.090 8.549 -28.849 1.00 93.44 181 ALA A O 1
ATOM 1371 N N . LEU A 1 182 ? 28.473 9.282 -27.235 1.00 95.56 182 LEU A N 1
ATOM 1372 C CA . LEU A 1 182 ? 28.939 10.458 -27.983 1.00 95.56 182 LEU A CA 1
ATOM 1373 C C . LEU A 1 182 ? 29.761 10.066 -29.220 1.00 95.56 182 LEU A C 1
ATOM 1375 O O . LEU A 1 182 ? 29.598 10.668 -30.281 1.00 95.56 182 LEU A O 1
ATOM 1379 N N . GLY A 1 183 ? 30.594 9.029 -29.113 1.00 95.44 183 GLY A N 1
ATOM 1380 C CA . GLY A 1 183 ? 31.311 8.458 -30.256 1.00 95.44 183 GLY A CA 1
ATOM 1381 C C . GLY A 1 183 ? 30.358 7.925 -31.331 1.00 95.44 183 GLY A C 1
ATOM 1382 O O . GLY A 1 183 ? 30.487 8.281 -32.501 1.00 95.44 183 GLY A O 1
ATOM 1383 N N . TYR A 1 184 ? 29.347 7.147 -30.932 1.00 94.75 184 TYR A N 1
ATOM 1384 C CA . TYR A 1 184 ? 28.291 6.675 -31.833 1.00 94.75 184 TYR A CA 1
ATOM 1385 C C . TYR A 1 184 ? 27.546 7.835 -32.499 1.00 94.75 184 TYR A C 1
ATOM 1387 O O . TYR A 1 184 ? 27.255 7.760 -33.693 1.00 94.75 184 TYR A O 1
ATOM 1395 N N . LEU A 1 185 ? 27.269 8.920 -31.766 1.00 95.88 185 LEU A N 1
ATOM 1396 C CA . LEU A 1 185 ? 26.620 10.110 -32.319 1.00 95.88 185 LEU A CA 1
ATOM 1397 C C . LEU A 1 185 ? 27.481 10.757 -33.409 1.00 95.88 185 LEU A C 1
ATOM 1399 O O . LEU A 1 185 ? 26.984 11.015 -34.503 1.00 95.88 185 LEU A O 1
ATOM 1403 N N . ALA A 1 186 ? 28.770 10.968 -33.141 1.00 96.31 186 ALA A N 1
ATOM 1404 C CA . ALA A 1 186 ? 29.694 11.570 -34.099 1.00 96.31 186 ALA A CA 1
ATOM 1405 C C . ALA A 1 186 ? 29.819 10.736 -35.387 1.00 96.31 186 ALA A C 1
ATOM 1407 O O . ALA A 1 186 ? 29.722 11.277 -36.489 1.00 96.31 186 ALA A O 1
ATOM 1408 N N . VAL A 1 187 ? 29.965 9.412 -35.258 1.00 94.50 187 VAL A N 1
ATOM 1409 C CA . VAL A 1 187 ? 30.049 8.494 -36.407 1.00 94.50 187 VAL A CA 1
ATOM 1410 C C . VAL A 1 187 ? 28.724 8.449 -37.177 1.00 94.50 187 VAL A C 1
ATOM 1412 O O . VAL A 1 187 ? 28.743 8.431 -38.406 1.00 94.50 187 VAL A O 1
ATOM 1415 N N . SER A 1 188 ? 27.579 8.500 -36.487 1.00 93.06 188 SER A N 1
ATOM 1416 C CA . SER A 1 188 ? 26.253 8.544 -37.125 1.00 93.06 188 SER A CA 1
ATOM 1417 C C . SER A 1 188 ? 26.050 9.821 -37.943 1.00 93.06 188 SER A C 1
ATOM 1419 O O . SER A 1 188 ? 25.567 9.756 -39.071 1.00 93.06 188 SER A O 1
ATOM 1421 N N . LEU A 1 189 ? 26.462 10.980 -37.415 1.00 95.94 189 LEU A N 1
ATOM 1422 C CA . LEU A 1 189 ? 26.395 12.254 -38.137 1.00 95.94 189 LEU A CA 1
ATOM 1423 C C . LEU A 1 189 ? 27.311 12.255 -39.366 1.00 95.94 189 LEU A C 1
ATOM 1425 O O . LEU A 1 189 ? 26.889 12.678 -40.440 1.00 95.94 189 LEU A O 1
ATOM 1429 N N . LEU A 1 190 ? 28.536 11.739 -39.235 1.00 95.19 190 LEU A N 1
ATOM 1430 C CA . LEU A 1 190 ? 29.473 11.639 -40.355 1.00 95.19 190 LEU A CA 1
ATOM 1431 C C . LEU A 1 190 ? 28.954 10.694 -41.452 1.00 95.19 190 LEU A C 1
ATOM 1433 O O . LEU A 1 190 ? 29.042 11.025 -42.634 1.00 95.19 190 LEU A O 1
ATOM 1437 N N . ALA A 1 191 ? 28.361 9.559 -41.069 1.00 93.62 191 ALA A N 1
ATOM 1438 C CA . ALA A 1 191 ? 27.713 8.649 -42.009 1.00 93.62 191 ALA A CA 1
ATOM 1439 C C . ALA A 1 191 ? 26.540 9.328 -42.739 1.00 93.62 191 ALA A C 1
ATOM 1441 O O . ALA A 1 191 ? 26.418 9.193 -43.954 1.00 93.62 191 ALA A O 1
ATOM 1442 N N . LEU A 1 192 ? 25.722 10.119 -42.033 1.00 94.94 192 LEU A N 1
ATOM 1443 C CA . LEU A 1 192 ? 24.599 10.842 -42.635 1.00 94.94 192 LEU A CA 1
ATOM 1444 C C . LEU A 1 192 ? 25.067 11.907 -43.641 1.00 94.94 192 LEU A C 1
ATOM 1446 O O . LEU A 1 192 ? 24.503 12.017 -44.729 1.00 94.94 192 LEU A O 1
ATOM 1450 N N . VAL A 1 193 ? 26.127 12.652 -43.311 1.00 95.94 193 VAL A N 1
ATOM 1451 C CA . VAL A 1 193 ? 26.740 13.638 -44.218 1.00 95.94 193 VAL A CA 1
ATOM 1452 C C . VAL A 1 193 ? 27.318 12.957 -45.459 1.00 95.94 193 VAL A C 1
ATOM 1454 O O . VAL A 1 193 ? 27.062 13.408 -46.573 1.00 95.94 193 VAL A O 1
ATOM 1457 N N . GLY A 1 194 ? 28.059 11.856 -45.293 1.00 93.62 194 GLY A N 1
ATOM 1458 C CA . GLY A 1 194 ? 28.632 11.109 -46.417 1.00 93.62 194 GLY A CA 1
ATOM 1459 C C . GLY A 1 194 ? 27.569 10.485 -47.327 1.00 93.62 194 GLY A C 1
ATOM 1460 O O . GLY A 1 194 ? 27.732 10.473 -48.545 1.00 93.62 194 GLY A O 1
ATOM 1461 N N . PHE A 1 195 ? 26.454 10.029 -46.750 1.00 93.81 195 PHE A N 1
ATOM 1462 C CA . PHE A 1 195 ? 25.306 9.532 -47.504 1.00 93.81 195 PHE A CA 1
ATOM 1463 C C . PHE A 1 195 ? 24.647 10.652 -48.320 1.00 93.81 195 PHE A C 1
ATOM 1465 O O . PHE A 1 195 ? 24.422 10.486 -49.516 1.00 93.81 195 PHE A O 1
ATOM 1472 N N . ALA A 1 196 ? 24.398 11.809 -47.697 1.00 94.31 196 ALA A N 1
ATOM 1473 C CA . ALA A 1 196 ? 23.782 12.960 -48.355 1.00 94.31 196 ALA A CA 1
ATOM 1474 C C . ALA A 1 196 ? 24.665 13.574 -49.457 1.00 94.31 196 ALA A C 1
ATOM 1476 O O . ALA A 1 196 ? 24.145 14.050 -50.463 1.00 94.31 196 ALA A O 1
ATOM 1477 N N . ALA A 1 197 ? 25.991 13.555 -49.286 1.00 94.31 197 ALA A N 1
ATOM 1478 C CA . ALA A 1 197 ? 26.944 14.074 -50.268 1.00 94.31 197 ALA A CA 1
ATOM 1479 C C . ALA A 1 197 ? 27.027 13.223 -51.551 1.00 94.31 197 ALA A C 1
ATOM 1481 O O . ALA A 1 197 ? 27.364 13.745 -52.614 1.00 94.31 197 ALA A O 1
ATOM 1482 N N . GLY A 1 198 ? 26.717 11.924 -51.469 1.00 92.25 198 GLY A N 1
ATOM 1483 C CA . GLY A 1 198 ? 26.736 11.011 -52.611 1.00 92.25 198 GLY A CA 1
ATOM 1484 C C . GLY A 1 198 ? 28.136 10.754 -53.193 1.00 92.25 198 GLY A C 1
ATOM 1485 O O . GLY A 1 198 ? 29.169 10.940 -52.543 1.00 92.25 198 GLY A O 1
ATOM 1486 N N . GLY A 1 199 ? 28.179 10.274 -54.440 1.00 91.69 199 GLY A N 1
ATOM 1487 C CA . GLY A 1 199 ? 29.427 10.012 -55.165 1.00 91.69 199 GLY A CA 1
ATOM 1488 C C . GLY A 1 199 ? 30.346 9.009 -54.452 1.00 91.69 199 GLY A C 1
ATOM 1489 O O . GLY A 1 199 ? 29.889 8.006 -53.905 1.00 91.69 199 GLY A O 1
ATOM 1490 N N . GLY A 1 200 ? 31.655 9.282 -54.439 1.00 87.75 200 GLY A N 1
ATOM 1491 C CA . GLY A 1 200 ? 32.653 8.405 -53.808 1.00 87.75 200 GLY A CA 1
ATOM 1492 C C . GLY A 1 200 ? 32.518 8.270 -52.283 1.00 87.75 200 GLY A C 1
ATOM 1493 O O . GLY A 1 200 ? 32.983 7.281 -51.719 1.00 87.75 200 GLY A O 1
ATOM 1494 N N . LEU A 1 201 ? 31.848 9.216 -51.613 1.00 92.00 201 LEU A N 1
ATOM 1495 C CA . LEU A 1 201 ? 31.629 9.181 -50.161 1.00 92.00 201 LEU A CA 1
ATOM 1496 C C . LEU A 1 201 ? 30.480 8.246 -49.754 1.00 92.00 201 LEU A C 1
ATOM 1498 O O . LEU A 1 201 ? 30.440 7.790 -48.611 1.00 92.00 201 LEU A O 1
ATOM 1502 N N . MET A 1 202 ? 29.585 7.902 -50.688 1.00 91.88 202 MET A N 1
ATOM 1503 C CA . MET A 1 202 ? 28.403 7.086 -50.403 1.00 91.88 202 MET A CA 1
ATOM 1504 C C . MET A 1 202 ? 28.768 5.677 -49.922 1.00 91.88 202 MET A C 1
ATOM 1506 O O . MET A 1 202 ? 28.183 5.183 -48.962 1.00 91.88 202 MET A O 1
ATOM 1510 N N . LEU A 1 203 ? 29.762 5.031 -50.541 1.00 92.12 203 LEU A N 1
ATOM 1511 C CA . LEU A 1 203 ? 30.192 3.689 -50.131 1.00 92.12 203 LEU A CA 1
ATOM 1512 C C . LEU A 1 203 ? 30.775 3.694 -48.710 1.00 92.12 203 LEU A C 1
ATOM 1514 O O . LEU A 1 203 ? 30.448 2.819 -47.911 1.00 92.12 203 LEU A O 1
ATOM 1518 N N . ALA A 1 204 ? 31.591 4.697 -48.375 1.00 93.25 204 ALA A N 1
ATOM 1519 C CA . ALA A 1 204 ? 32.148 4.846 -47.032 1.00 93.25 204 ALA A CA 1
ATOM 1520 C C . ALA A 1 204 ? 31.042 5.066 -45.986 1.00 93.25 204 ALA A C 1
ATOM 1522 O O . ALA A 1 204 ? 31.056 4.426 -44.934 1.00 93.25 204 ALA A O 1
ATOM 1523 N N . ALA A 1 205 ? 30.043 5.897 -46.302 1.00 93.25 205 ALA A N 1
ATOM 1524 C CA . ALA A 1 205 ? 28.880 6.112 -45.447 1.00 93.25 205 ALA A CA 1
ATOM 1525 C C . ALA A 1 205 ? 28.069 4.826 -45.218 1.00 93.25 205 ALA A C 1
ATOM 1527 O O . ALA A 1 205 ? 27.741 4.508 -44.077 1.00 93.25 205 ALA A O 1
ATOM 1528 N N . LEU A 1 206 ? 27.806 4.042 -46.269 1.00 93.00 206 LEU A N 1
ATOM 1529 C CA . LEU A 1 206 ? 27.087 2.767 -46.154 1.00 93.00 206 LEU A CA 1
ATOM 1530 C C . LEU A 1 206 ? 27.852 1.743 -45.301 1.00 93.00 206 LEU A C 1
ATOM 1532 O O . LEU A 1 206 ? 27.249 1.065 -44.469 1.00 93.00 206 LEU A O 1
ATOM 1536 N N . LEU A 1 207 ? 29.177 1.661 -45.454 1.00 94.25 207 LEU A N 1
ATOM 1537 C CA . LEU A 1 207 ? 30.020 0.798 -44.620 1.00 94.25 207 LEU A CA 1
ATOM 1538 C C . LEU A 1 207 ? 30.024 1.248 -43.152 1.00 94.25 207 LEU A C 1
ATOM 1540 O O . LEU A 1 207 ? 29.948 0.408 -42.254 1.00 94.25 207 LEU A O 1
ATOM 1544 N N . MET A 1 208 ? 30.046 2.559 -42.891 1.00 93.62 208 MET A N 1
ATOM 1545 C CA . MET A 1 208 ? 29.904 3.100 -41.537 1.00 93.62 208 MET A CA 1
ATOM 1546 C C . MET A 1 208 ? 28.536 2.773 -40.930 1.00 93.62 208 MET A C 1
ATOM 1548 O O . MET A 1 208 ? 28.481 2.357 -39.778 1.00 93.62 208 MET A O 1
ATOM 1552 N N . MET A 1 209 ? 27.441 2.899 -41.686 1.00 92.81 209 MET A N 1
ATOM 1553 C CA . MET A 1 209 ? 26.096 2.530 -41.217 1.00 92.81 209 MET A CA 1
ATOM 1554 C C . MET A 1 209 ? 25.987 1.030 -40.914 1.00 92.81 209 MET A C 1
ATOM 1556 O O . MET A 1 209 ? 25.443 0.649 -39.879 1.00 92.81 209 MET A O 1
ATOM 1560 N N . ALA A 1 210 ? 26.573 0.166 -41.749 1.00 93.00 210 ALA A N 1
ATOM 1561 C CA . ALA A 1 210 ? 26.638 -1.269 -41.472 1.00 93.00 210 ALA A CA 1
ATOM 1562 C C . ALA A 1 210 ? 27.427 -1.570 -40.182 1.00 93.00 210 ALA A C 1
ATOM 1564 O O . ALA A 1 210 ? 26.976 -2.354 -39.342 1.00 93.00 210 ALA A O 1
ATOM 1565 N N . ALA A 1 211 ? 28.568 -0.903 -39.976 1.00 93.88 211 ALA A N 1
ATOM 1566 C CA . ALA A 1 211 ? 29.357 -1.030 -38.752 1.00 93.88 211 ALA A CA 1
ATOM 1567 C C . ALA A 1 211 ? 28.604 -0.508 -37.512 1.00 93.88 211 ALA A C 1
ATOM 1569 O O . ALA A 1 211 ? 28.639 -1.149 -36.462 1.00 93.88 211 ALA A O 1
ATOM 1570 N N . LEU A 1 212 ? 27.875 0.608 -37.633 1.00 94.00 212 LEU A N 1
ATOM 1571 C CA . LEU A 1 212 ? 27.011 1.147 -36.580 1.00 94.00 212 LEU A CA 1
ATOM 1572 C C . LEU A 1 212 ? 25.858 0.192 -36.244 1.00 94.00 212 LEU A C 1
ATOM 1574 O O . LEU A 1 212 ? 25.535 0.024 -35.070 1.00 94.00 212 LEU A O 1
ATOM 1578 N N . ALA A 1 213 ? 25.252 -0.454 -37.241 1.00 91.88 213 ALA A N 1
ATOM 1579 C CA . ALA A 1 213 ? 24.166 -1.408 -37.034 1.00 91.88 213 ALA A CA 1
ATOM 1580 C C . ALA A 1 213 ? 24.641 -2.637 -36.245 1.00 91.88 213 ALA A C 1
ATOM 1582 O O . ALA A 1 213 ? 24.032 -3.006 -35.240 1.00 91.88 213 ALA A O 1
ATOM 1583 N N . ILE A 1 214 ? 25.764 -3.235 -36.656 1.00 93.12 214 ILE A N 1
ATOM 1584 C CA . ILE A 1 214 ? 26.316 -4.438 -36.018 1.00 93.12 214 ILE A CA 1
ATOM 1585 C C . ILE A 1 214 ? 26.917 -4.096 -34.649 1.00 93.12 214 ILE A C 1
ATOM 1587 O O . ILE A 1 214 ? 26.577 -4.723 -33.643 1.00 93.12 214 ILE A O 1
ATOM 1591 N N . GLY A 1 215 ? 27.792 -3.089 -34.594 1.00 91.94 215 GLY A N 1
ATOM 1592 C CA . GLY A 1 215 ? 28.486 -2.675 -33.375 1.00 91.94 215 GLY A CA 1
ATOM 1593 C C . GLY A 1 215 ? 27.539 -2.059 -32.350 1.00 91.94 215 GLY A C 1
ATOM 1594 O O . GLY A 1 215 ? 27.518 -2.481 -31.193 1.00 91.94 215 GLY A O 1
ATOM 1595 N N . GLY A 1 216 ? 26.688 -1.128 -32.784 1.00 89.75 216 GLY A N 1
ATOM 1596 C CA . GLY A 1 216 ? 25.683 -0.491 -31.939 1.00 89.75 216 GLY A CA 1
ATOM 1597 C C . GLY A 1 216 ? 24.623 -1.475 -31.448 1.00 89.75 216 GLY A C 1
ATOM 1598 O O . GLY A 1 216 ? 24.282 -1.450 -30.267 1.00 89.75 216 GLY A O 1
ATOM 1599 N N . GLY A 1 217 ? 24.145 -2.383 -32.308 1.00 89.31 217 GLY A N 1
ATOM 1600 C CA . GLY A 1 217 ? 23.191 -3.428 -31.922 1.00 89.31 217 GLY A CA 1
ATOM 1601 C C . GLY A 1 217 ? 23.776 -4.398 -30.893 1.00 89.31 217 GLY A C 1
ATOM 1602 O O . GLY A 1 217 ? 23.144 -4.677 -29.871 1.00 89.31 217 GLY A O 1
ATOM 1603 N N . SER A 1 218 ? 25.019 -4.842 -31.104 1.00 91.56 218 SER A N 1
ATOM 1604 C CA . SER A 1 218 ? 25.737 -5.712 -30.162 1.00 91.56 218 SER A CA 1
ATOM 1605 C C . SER A 1 218 ? 25.990 -5.019 -28.821 1.00 91.56 218 SER A C 1
ATOM 1607 O O . SER A 1 218 ? 25.790 -5.617 -27.763 1.00 91.56 218 SER A O 1
ATOM 1609 N N . HIS A 1 219 ? 26.380 -3.741 -28.844 1.00 91.44 219 HIS A N 1
ATOM 1610 C CA . HIS A 1 219 ? 26.627 -2.969 -27.630 1.00 91.44 219 HIS A CA 1
ATOM 1611 C C . HIS A 1 219 ? 25.327 -2.707 -26.854 1.00 91.44 219 HIS A C 1
ATOM 1613 O O . HIS A 1 219 ? 25.286 -2.909 -25.639 1.00 91.44 219 HIS A O 1
ATOM 1619 N N . ALA A 1 220 ? 24.239 -2.350 -27.542 1.00 88.69 220 ALA A N 1
ATOM 1620 C CA . ALA A 1 220 ? 22.921 -2.193 -26.930 1.00 88.69 220 ALA A CA 1
ATOM 1621 C C . ALA A 1 220 ? 22.440 -3.499 -26.277 1.00 88.69 220 ALA A C 1
ATOM 1623 O O . ALA A 1 220 ? 21.962 -3.483 -25.141 1.00 88.69 220 ALA A O 1
ATOM 1624 N N . PHE A 1 221 ? 22.634 -4.642 -26.943 1.00 89.56 221 PHE A N 1
ATOM 1625 C CA . PHE A 1 221 ? 22.303 -5.954 -26.387 1.00 89.56 221 PHE A CA 1
ATOM 1626 C C . PHE A 1 221 ? 23.142 -6.298 -25.148 1.00 89.56 221 PHE A C 1
ATOM 1628 O O . PHE A 1 221 ? 22.598 -6.725 -24.127 1.00 89.56 221 PHE A O 1
ATOM 1635 N N . TYR A 1 222 ? 24.457 -6.073 -25.203 1.00 91.06 222 TYR A N 1
ATOM 1636 C CA . TYR A 1 222 ? 25.352 -6.277 -24.063 1.00 91.06 222 TYR A CA 1
ATOM 1637 C C . TYR A 1 222 ? 24.942 -5.420 -22.859 1.00 91.06 222 TYR A C 1
ATOM 1639 O O . TYR A 1 222 ? 24.857 -5.915 -21.729 1.00 91.06 222 TYR A O 1
ATOM 1647 N N . LEU A 1 223 ? 24.644 -4.141 -23.097 1.00 89.31 223 LEU A N 1
ATOM 1648 C CA . LEU A 1 223 ? 24.208 -3.236 -22.045 1.00 89.31 223 LEU A CA 1
ATOM 1649 C C . LEU A 1 223 ? 22.862 -3.663 -21.465 1.00 89.31 223 LEU A C 1
ATOM 1651 O O . LEU A 1 223 ? 22.749 -3.689 -20.241 1.00 89.31 223 LEU A O 1
ATOM 1655 N N . TRP A 1 224 ? 21.902 -4.095 -22.291 1.00 87.50 224 TRP A N 1
ATOM 1656 C CA . TRP A 1 224 ? 20.644 -4.682 -21.818 1.00 87.50 224 TRP A CA 1
ATOM 1657 C C . TRP A 1 224 ? 20.887 -5.889 -20.908 1.00 87.50 224 TRP A C 1
ATOM 1659 O O . TRP A 1 224 ? 20.354 -5.940 -19.800 1.00 87.50 224 TRP A O 1
ATOM 1669 N N . GLN A 1 225 ? 21.754 -6.828 -21.307 1.00 87.56 225 GLN A N 1
ATOM 1670 C CA . GLN A 1 225 ? 22.098 -7.975 -20.460 1.00 87.56 225 GLN A CA 1
ATOM 1671 C C . GLN A 1 225 ? 22.716 -7.539 -19.128 1.00 87.56 225 GLN A C 1
ATOM 1673 O O . GLN A 1 225 ? 22.548 -8.215 -18.111 1.00 87.56 225 GLN A O 1
ATOM 1678 N N . ARG A 1 226 ? 23.455 -6.426 -19.113 1.00 87.12 226 ARG A N 1
ATOM 1679 C CA . ARG A 1 226 ? 24.028 -5.846 -17.897 1.00 87.12 226 ARG A CA 1
ATOM 1680 C C . ARG A 1 226 ? 22.949 -5.214 -17.011 1.00 87.12 226 ARG A C 1
ATOM 1682 O O . ARG A 1 226 ? 22.975 -5.489 -15.813 1.00 87.12 226 ARG A O 1
ATOM 1689 N N . ILE A 1 227 ? 21.985 -4.468 -17.579 1.00 86.75 227 ILE A N 1
ATOM 1690 C CA . ILE A 1 227 ? 20.805 -3.971 -16.838 1.00 86.75 227 ILE A CA 1
ATOM 1691 C C . ILE A 1 227 ? 20.069 -5.162 -16.211 1.00 86.75 227 ILE A C 1
ATOM 1693 O O . ILE A 1 227 ? 19.907 -5.225 -14.997 1.00 86.75 227 ILE A O 1
ATOM 1697 N N . ALA A 1 228 ? 19.697 -6.142 -17.040 1.00 84.50 228 ALA A N 1
ATOM 1698 C CA . ALA A 1 228 ? 18.855 -7.264 -16.650 1.00 84.50 228 ALA A CA 1
ATOM 1699 C C . ALA A 1 228 ? 19.529 -8.143 -15.588 1.00 84.50 228 ALA A C 1
ATOM 1701 O O . ALA A 1 228 ? 18.877 -8.608 -14.657 1.00 84.50 228 ALA A O 1
ATOM 1702 N N . ARG A 1 229 ? 20.850 -8.359 -15.674 1.00 83.44 229 ARG A N 1
ATOM 1703 C CA . ARG A 1 229 ? 21.607 -9.042 -14.611 1.00 83.44 229 ARG A CA 1
ATOM 1704 C C . ARG A 1 229 ? 21.614 -8.244 -13.309 1.00 83.44 229 ARG A C 1
ATOM 1706 O O . ARG A 1 229 ? 21.451 -8.849 -12.255 1.00 83.44 229 ARG A O 1
ATOM 1713 N N . GLY A 1 230 ? 21.778 -6.923 -13.377 1.00 80.44 230 GLY A N 1
ATOM 1714 C CA . GLY A 1 230 ? 21.707 -6.047 -12.206 1.00 80.44 230 GLY A CA 1
ATOM 1715 C C . GLY A 1 230 ? 20.333 -6.080 -11.535 1.00 80.44 230 GLY A C 1
ATOM 1716 O O . GLY A 1 230 ? 20.246 -6.249 -10.323 1.00 80.44 230 GLY A O 1
ATOM 1717 N N . GLU A 1 231 ? 19.259 -6.005 -12.320 1.00 80.12 231 GLU A N 1
ATOM 1718 C CA . GLU A 1 231 ? 17.877 -6.068 -11.828 1.00 80.12 231 GLU A CA 1
ATOM 1719 C C . GLU A 1 231 ? 17.543 -7.450 -11.239 1.00 80.12 231 GLU A C 1
ATOM 1721 O O . GLU A 1 231 ? 16.987 -7.534 -10.145 1.00 80.12 231 GLU A O 1
ATOM 1726 N N . ARG A 1 232 ? 17.967 -8.548 -11.882 1.00 77.31 232 ARG A N 1
ATOM 1727 C CA . ARG A 1 232 ? 17.833 -9.908 -11.323 1.00 77.31 232 ARG A CA 1
ATOM 1728 C C . ARG A 1 232 ? 18.626 -10.086 -10.031 1.00 77.31 232 ARG A C 1
ATOM 1730 O O . ARG A 1 232 ? 18.117 -10.683 -9.085 1.00 77.31 232 ARG A O 1
ATOM 1737 N N . ALA A 1 233 ? 19.849 -9.563 -9.964 1.00 75.75 233 ALA A N 1
ATOM 1738 C CA . ALA A 1 233 ? 20.663 -9.609 -8.752 1.00 75.75 233 ALA A CA 1
ATOM 1739 C C . ALA A 1 233 ? 20.019 -8.800 -7.617 1.00 75.75 233 ALA A C 1
ATOM 1741 O O . ALA A 1 233 ? 19.975 -9.276 -6.486 1.00 75.75 233 ALA A O 1
ATOM 1742 N N . ALA A 1 234 ? 19.445 -7.632 -7.921 1.00 72.62 234 ALA A N 1
ATOM 1743 C CA . ALA A 1 234 ? 18.691 -6.834 -6.960 1.00 72.62 234 ALA A CA 1
ATOM 1744 C C . ALA A 1 234 ? 17.461 -7.593 -6.430 1.00 72.62 234 ALA A C 1
ATOM 1746 O O . ALA A 1 234 ? 17.289 -7.682 -5.215 1.00 72.62 234 ALA A O 1
ATOM 1747 N N . LYS A 1 235 ? 16.670 -8.224 -7.312 1.00 69.12 235 LYS A N 1
ATOM 1748 C CA . LYS A 1 235 ? 15.534 -9.087 -6.925 1.00 69.12 235 LYS A CA 1
ATOM 1749 C C . LYS A 1 235 ? 15.974 -10.296 -6.088 1.00 69.12 235 LYS A C 1
ATOM 1751 O O . LYS A 1 235 ? 15.315 -10.657 -5.123 1.00 69.12 235 LYS A O 1
ATOM 1756 N N . THR A 1 236 ? 17.122 -10.890 -6.402 1.00 67.12 236 THR A N 1
ATOM 1757 C CA . THR A 1 236 ? 17.673 -12.022 -5.631 1.00 67.12 236 THR A CA 1
ATOM 1758 C C . THR A 1 236 ? 18.227 -11.573 -4.272 1.00 67.12 236 THR A C 1
ATOM 1760 O O . THR A 1 236 ? 18.280 -12.355 -3.329 1.00 67.12 236 THR A O 1
ATOM 1763 N N . SER A 1 237 ? 18.618 -10.301 -4.144 1.00 68.12 237 SER A N 1
ATOM 1764 C CA . SER A 1 237 ? 19.161 -9.724 -2.907 1.00 68.12 237 SER A CA 1
ATOM 1765 C C . SER A 1 237 ? 18.104 -9.315 -1.873 1.00 68.12 237 SER A C 1
ATOM 1767 O O . SER A 1 237 ? 18.472 -8.799 -0.814 1.00 68.12 237 SER A O 1
ATOM 1769 N N . ILE A 1 238 ? 16.811 -9.540 -2.151 1.00 67.25 238 ILE A N 1
ATOM 1770 C CA . ILE A 1 238 ? 15.728 -9.272 -1.198 1.00 67.25 238 ILE A CA 1
ATOM 1771 C C . ILE A 1 238 ? 16.002 -10.077 0.073 1.00 67.25 238 ILE A C 1
ATOM 1773 O O . ILE A 1 238 ? 16.088 -11.308 0.054 1.00 67.25 238 ILE A O 1
ATOM 1777 N N . ARG A 1 239 ? 16.161 -9.383 1.203 1.00 72.19 239 ARG A N 1
ATOM 1778 C CA . ARG A 1 239 ? 16.438 -10.061 2.468 1.00 72.19 239 ARG A CA 1
ATOM 1779 C C . ARG A 1 239 ? 15.188 -10.838 2.880 1.00 72.19 239 ARG A C 1
ATOM 1781 O O . ARG A 1 239 ? 14.083 -10.316 2.733 1.00 72.19 239 ARG A O 1
ATOM 1788 N N . PRO A 1 240 ? 15.318 -12.022 3.502 1.00 74.44 240 PRO A N 1
ATOM 1789 C CA . PRO A 1 240 ? 14.160 -12.743 4.030 1.00 74.44 240 PRO A CA 1
ATOM 1790 C C . PRO A 1 240 ? 13.283 -11.896 4.971 1.00 74.44 240 PRO A C 1
ATOM 1792 O O . PRO A 1 240 ? 12.078 -12.115 5.052 1.00 74.44 240 PRO A O 1
ATOM 1795 N N . SER A 1 241 ? 13.866 -10.912 5.666 1.00 78.88 241 SER A N 1
ATOM 1796 C CA . SER A 1 241 ? 13.130 -9.936 6.478 1.00 78.88 241 SER A CA 1
ATOM 1797 C C . SER A 1 241 ? 12.224 -9.020 5.656 1.00 78.88 241 SER A C 1
ATOM 1799 O O . SER A 1 241 ? 11.130 -8.703 6.105 1.00 78.88 241 SER A O 1
ATOM 1801 N N . ASP A 1 242 ? 12.655 -8.606 4.465 1.00 79.88 242 ASP A N 1
ATOM 1802 C CA . ASP A 1 242 ? 11.906 -7.684 3.608 1.00 79.88 242 ASP A CA 1
ATOM 1803 C C . ASP A 1 242 ? 10.673 -8.388 3.039 1.00 79.88 242 ASP A C 1
ATOM 1805 O O . ASP A 1 242 ? 9.578 -7.829 3.064 1.00 79.88 242 ASP A O 1
ATOM 1809 N N . VAL A 1 243 ? 10.830 -9.662 2.654 1.00 80.88 243 VAL A N 1
ATOM 1810 C CA . VAL A 1 243 ? 9.713 -10.534 2.264 1.00 80.88 243 VAL A CA 1
ATOM 1811 C C . VAL A 1 243 ? 8.715 -10.657 3.413 1.00 80.88 243 VAL A C 1
ATOM 1813 O O . VAL A 1 243 ? 7.558 -10.280 3.253 1.00 80.88 243 VAL A O 1
ATOM 1816 N N . ARG A 1 244 ? 9.158 -11.078 4.606 1.00 76.62 244 ARG A N 1
ATOM 1817 C CA . ARG A 1 244 ? 8.264 -11.229 5.772 1.00 76.62 244 ARG A CA 1
ATOM 1818 C C . ARG A 1 244 ? 7.554 -9.928 6.145 1.00 76.62 244 ARG A C 1
ATOM 1820 O O . ARG A 1 244 ? 6.371 -9.952 6.466 1.00 76.62 244 ARG A O 1
ATOM 1827 N N . ASN A 1 245 ? 8.251 -8.794 6.091 1.00 83.50 245 ASN A N 1
ATOM 1828 C CA . ASN A 1 245 ? 7.658 -7.489 6.375 1.00 83.50 245 ASN A CA 1
ATOM 1829 C C . ASN A 1 245 ? 6.619 -7.100 5.315 1.00 83.50 245 ASN A C 1
ATOM 1831 O O . ASN A 1 245 ? 5.546 -6.615 5.668 1.00 83.50 245 ASN A O 1
ATOM 1835 N N . SER A 1 246 ? 6.906 -7.338 4.031 1.00 84.75 246 SER A N 1
ATOM 1836 C CA . SER A 1 246 ? 5.957 -7.076 2.942 1.00 84.75 246 SER A CA 1
ATOM 1837 C C . SER A 1 246 ? 4.703 -7.946 3.055 1.00 84.75 246 SER A C 1
ATOM 1839 O O . SER A 1 246 ? 3.592 -7.448 2.899 1.00 84.75 246 SER A O 1
ATOM 1841 N N . GLU A 1 247 ? 4.865 -9.212 3.438 1.00 86.44 247 GLU A N 1
ATOM 1842 C CA . GLU A 1 247 ? 3.765 -10.141 3.688 1.00 86.44 247 GLU A CA 1
ATOM 1843 C C . GLU A 1 247 ? 2.938 -9.720 4.905 1.00 86.44 247 GLU A C 1
ATOM 1845 O O . GLU A 1 247 ? 1.710 -9.761 4.861 1.00 86.44 247 GLU A O 1
ATOM 1850 N N . ALA A 1 248 ? 3.590 -9.266 5.979 1.00 85.38 248 ALA A N 1
ATOM 1851 C CA . ALA A 1 248 ? 2.904 -8.735 7.152 1.00 85.38 248 ALA A CA 1
ATOM 1852 C C . ALA A 1 248 ? 2.072 -7.490 6.799 1.00 85.38 248 ALA A C 1
ATOM 1854 O O . ALA A 1 248 ? 0.913 -7.390 7.203 1.00 85.38 248 ALA A O 1
ATOM 1855 N N . LEU A 1 249 ? 2.621 -6.572 5.998 1.00 86.75 249 LEU A N 1
ATOM 1856 C CA . LEU A 1 249 ? 1.894 -5.394 5.514 1.00 86.75 249 LEU A CA 1
ATOM 1857 C C . LEU A 1 249 ? 0.730 -5.784 4.593 1.00 86.75 249 LEU A C 1
ATOM 1859 O O . LEU A 1 249 ? -0.367 -5.246 4.743 1.00 86.75 249 LEU A O 1
ATOM 1863 N N . ALA A 1 250 ? 0.933 -6.747 3.691 1.00 89.00 250 ALA A N 1
ATOM 1864 C CA . ALA A 1 250 ? -0.120 -7.268 2.824 1.00 89.00 250 ALA A CA 1
ATOM 1865 C C . ALA A 1 250 ? -1.263 -7.890 3.639 1.00 89.00 250 ALA A C 1
ATOM 1867 O O . ALA A 1 250 ? -2.427 -7.605 3.369 1.00 89.00 250 ALA A O 1
ATOM 1868 N N . ALA A 1 251 ? -0.952 -8.660 4.686 1.00 87.81 251 ALA A N 1
ATOM 1869 C CA . ALA A 1 251 ? -1.953 -9.238 5.580 1.00 87.81 251 ALA A CA 1
ATOM 1870 C C . ALA A 1 251 ? -2.740 -8.169 6.363 1.00 87.81 251 ALA A C 1
ATOM 1872 O O . ALA A 1 251 ? -3.954 -8.294 6.531 1.00 87.81 251 ALA A O 1
ATOM 1873 N N . VAL A 1 252 ? -2.079 -7.098 6.823 1.00 89.88 252 VAL A N 1
ATOM 1874 C CA . VAL A 1 252 ? -2.747 -5.966 7.494 1.00 89.88 252 VAL A CA 1
ATOM 1875 C C . VAL A 1 252 ? -3.679 -5.226 6.533 1.00 89.88 252 VAL A C 1
ATOM 1877 O O . VAL A 1 252 ? -4.824 -4.949 6.891 1.00 89.88 252 VAL A O 1
ATOM 1880 N N . ASN A 1 253 ? -3.221 -4.941 5.313 1.00 92.06 253 ASN A N 1
ATOM 1881 C CA . ASN A 1 253 ? -4.034 -4.272 4.296 1.00 92.06 253 ASN A CA 1
ATOM 1882 C C . ASN A 1 253 ? -5.217 -5.140 3.860 1.00 92.06 253 ASN A C 1
ATOM 1884 O O . ASN A 1 253 ? -6.330 -4.637 3.750 1.00 92.06 253 ASN A O 1
ATOM 1888 N N . HIS A 1 254 ? -5.005 -6.447 3.700 1.00 93.88 254 HIS A N 1
ATOM 1889 C CA . HIS A 1 254 ? -6.073 -7.398 3.411 1.00 93.88 254 HIS A CA 1
ATOM 1890 C C . HIS A 1 254 ? -7.158 -7.372 4.497 1.00 93.88 254 HIS A C 1
ATOM 1892 O O . HIS A 1 254 ? -8.336 -7.255 4.186 1.00 93.88 254 HIS A O 1
ATOM 1898 N N . ARG A 1 255 ? -6.774 -7.377 5.782 1.00 91.31 255 ARG A N 1
ATOM 1899 C CA . ARG A 1 255 ? -7.730 -7.256 6.899 1.00 91.31 255 ARG A CA 1
ATOM 1900 C C . ARG A 1 255 ? 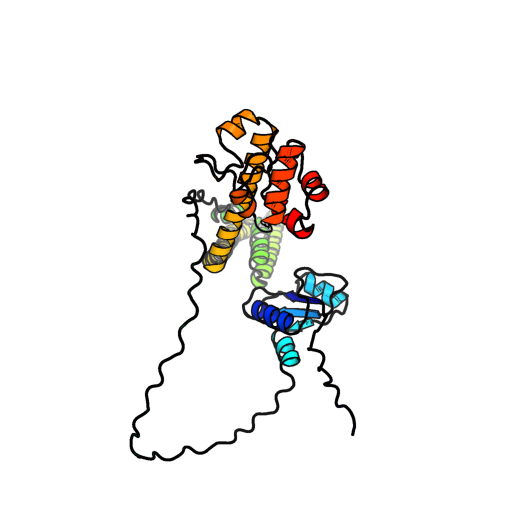-8.462 -5.916 6.937 1.00 91.31 255 ARG A C 1
ATOM 1902 O O . ARG A 1 255 ? -9.608 -5.879 7.366 1.00 91.31 255 ARG A O 1
ATOM 1909 N N . ARG A 1 256 ? -7.813 -4.813 6.551 1.00 92.62 256 ARG A N 1
ATOM 1910 C CA . ARG A 1 256 ? -8.481 -3.503 6.421 1.00 92.62 256 ARG A CA 1
ATOM 1911 C C . ARG A 1 256 ? -9.543 -3.547 5.333 1.00 92.62 256 ARG A C 1
ATOM 1913 O O . ARG A 1 256 ? -10.674 -3.169 5.604 1.00 92.62 256 ARG A O 1
ATOM 1920 N N . LYS A 1 257 ? -9.193 -4.108 4.175 1.00 95.62 257 LYS A N 1
ATOM 1921 C CA . LYS A 1 257 ? -10.115 -4.264 3.056 1.00 95.62 257 LYS A CA 1
ATOM 1922 C C . LYS A 1 257 ? -11.319 -5.136 3.416 1.00 95.62 257 LYS A C 1
ATOM 1924 O O . LYS A 1 257 ? -12.439 -4.712 3.199 1.00 95.62 257 LYS A O 1
ATOM 1929 N N . LEU A 1 258 ? -11.110 -6.285 4.065 1.00 96.06 258 LEU A N 1
ATOM 1930 C CA . LEU A 1 258 ? -12.220 -7.128 4.533 1.00 96.06 258 LEU A CA 1
ATOM 1931 C C . LEU A 1 258 ? -13.191 -6.370 5.451 1.00 96.06 258 LEU A C 1
ATOM 1933 O O . LEU A 1 258 ? -14.400 -6.542 5.337 1.00 96.06 258 LEU A O 1
ATOM 1937 N N . ARG A 1 259 ? -12.674 -5.508 6.339 1.00 96.31 259 ARG A N 1
ATOM 1938 C CA . ARG A 1 259 ? -13.510 -4.659 7.202 1.00 96.31 259 ARG A CA 1
ATOM 1939 C C . ARG A 1 259 ? -14.265 -3.592 6.413 1.00 96.31 259 ARG A C 1
ATOM 1941 O O . ARG A 1 259 ? -15.397 -3.282 6.761 1.00 96.31 259 ARG A O 1
ATOM 1948 N N . GLU A 1 260 ? -13.642 -2.992 5.405 1.00 96.75 260 GLU A N 1
ATOM 1949 C CA . GLU A 1 260 ? -14.295 -2.025 4.513 1.00 96.75 260 GLU A CA 1
ATOM 1950 C C . GLU A 1 260 ? -15.415 -2.697 3.711 1.00 96.75 260 GLU A C 1
ATOM 1952 O O . GLU A 1 260 ? -16.561 -2.269 3.824 1.00 96.75 260 GLU A O 1
ATOM 1957 N N . ASP A 1 261 ? -15.118 -3.812 3.037 1.00 96.69 261 ASP A N 1
ATOM 1958 C CA . ASP A 1 261 ? -16.078 -4.598 2.254 1.00 96.69 261 ASP A CA 1
ATOM 1959 C C . ASP A 1 261 ? -17.256 -5.074 3.134 1.00 96.69 261 ASP A C 1
ATOM 1961 O O . ASP A 1 261 ? -18.421 -5.013 2.741 1.00 96.69 261 ASP A O 1
ATOM 1965 N N . ALA A 1 262 ? -16.977 -5.513 4.369 1.00 97.06 262 ALA A N 1
ATOM 1966 C CA . ALA A 1 262 ? -18.006 -5.933 5.320 1.00 97.06 262 ALA A CA 1
ATOM 1967 C C . ALA A 1 262 ? -18.885 -4.772 5.816 1.00 97.06 262 ALA A C 1
ATOM 1969 O O . ALA A 1 262 ? -20.090 -4.960 5.992 1.00 97.06 262 ALA A O 1
ATOM 1970 N N . ARG A 1 263 ? -18.314 -3.577 6.038 1.00 96.44 263 ARG A N 1
ATOM 1971 C CA . ARG A 1 263 ? -19.093 -2.375 6.387 1.00 96.44 263 ARG A CA 1
ATOM 1972 C C . ARG A 1 263 ? -19.964 -1.920 5.229 1.00 96.44 263 ARG A C 1
ATOM 1974 O O . ARG A 1 263 ? -21.113 -1.564 5.459 1.00 96.44 263 ARG A O 1
ATOM 1981 N N . GLU A 1 264 ? -19.431 -1.939 4.012 1.00 96.88 264 GLU A N 1
ATOM 1982 C CA . GLU A 1 264 ? -20.186 -1.598 2.809 1.00 96.88 264 GLU A CA 1
ATOM 1983 C C . GLU A 1 264 ? -21.373 -2.550 2.628 1.00 96.88 264 GLU A C 1
ATOM 1985 O O . GLU A 1 264 ? -22.503 -2.101 2.438 1.00 96.88 264 GLU A O 1
ATOM 1990 N N . LEU A 1 265 ? -21.147 -3.859 2.781 1.00 95.75 265 LEU A N 1
ATOM 1991 C CA . LEU A 1 265 ? -22.217 -4.852 2.736 1.00 95.75 265 LEU A CA 1
ATOM 1992 C C . LEU A 1 265 ? -23.267 -4.612 3.828 1.00 95.75 265 LEU A C 1
ATOM 1994 O O . LEU A 1 265 ? -24.456 -4.624 3.531 1.00 95.75 265 LEU A O 1
ATOM 1998 N N . ALA A 1 266 ? -22.846 -4.344 5.066 1.00 95.94 266 ALA A N 1
ATOM 1999 C CA . ALA A 1 266 ? -23.764 -4.058 6.166 1.00 95.94 266 ALA A CA 1
ATOM 2000 C C . ALA A 1 266 ? -24.553 -2.753 5.986 1.00 95.94 266 ALA A C 1
ATOM 2002 O O . ALA A 1 266 ? -25.699 -2.681 6.421 1.00 95.94 266 ALA A O 1
ATOM 2003 N N . ALA A 1 267 ? -23.968 -1.738 5.344 1.00 94.75 267 ALA A N 1
ATOM 2004 C CA . ALA A 1 267 ? -24.646 -0.482 5.042 1.00 94.75 267 ALA A CA 1
ATOM 2005 C C . ALA A 1 267 ? -25.673 -0.635 3.907 1.00 94.75 267 ALA A C 1
ATOM 2007 O O . ALA A 1 267 ? -26.752 -0.050 3.976 1.00 94.75 267 ALA A O 1
ATOM 2008 N N . ASN A 1 268 ? -25.347 -1.426 2.881 1.00 96.38 268 ASN A N 1
ATOM 2009 C CA . ASN A 1 268 ? -26.208 -1.631 1.716 1.00 96.38 268 ASN A CA 1
ATOM 2010 C C . ASN A 1 268 ? -27.317 -2.666 1.970 1.00 96.38 268 ASN A C 1
ATOM 2012 O O . ASN A 1 268 ? -28.441 -2.480 1.506 1.00 96.38 268 ASN A O 1
ATOM 2016 N N . ASP A 1 269 ? -27.013 -3.746 2.697 1.00 96.56 269 ASP A N 1
ATOM 2017 C CA . ASP A 1 269 ? -27.950 -4.822 3.035 1.00 96.56 269 ASP A CA 1
ATOM 2018 C C . ASP A 1 269 ? -27.734 -5.328 4.481 1.00 96.56 269 ASP A C 1
ATOM 2020 O O . ASP A 1 269 ? -27.031 -6.321 4.728 1.00 96.56 269 ASP A O 1
ATOM 2024 N N . PRO A 1 270 ? -28.369 -4.670 5.471 1.00 94.81 270 PRO A N 1
ATOM 2025 C CA . PRO A 1 270 ? -28.281 -5.075 6.871 1.00 94.81 270 PRO A CA 1
ATOM 2026 C C . PRO A 1 270 ? -28.840 -6.479 7.143 1.00 94.81 270 PRO A C 1
ATOM 2028 O O . PRO A 1 270 ? -28.406 -7.146 8.086 1.00 94.81 270 PRO A O 1
ATOM 2031 N N . VAL A 1 271 ? -29.804 -6.951 6.342 1.00 95.19 271 VAL A N 1
ATOM 2032 C CA . VAL A 1 271 ? -30.417 -8.275 6.527 1.00 95.19 271 VAL A CA 1
ATOM 2033 C C . VAL A 1 271 ? -29.413 -9.356 6.140 1.00 95.19 271 VAL A C 1
ATOM 2035 O O . VAL A 1 271 ? -29.134 -10.240 6.954 1.00 95.19 271 VAL A O 1
ATOM 2038 N N . ALA A 1 272 ? -28.787 -9.235 4.967 1.00 95.56 272 ALA A N 1
ATOM 2039 C CA . ALA A 1 272 ? -27.728 -10.150 4.546 1.00 95.56 272 ALA A CA 1
ATOM 2040 C C . ALA A 1 272 ? -26.533 -10.132 5.511 1.00 95.56 272 ALA A C 1
ATOM 2042 O O . ALA A 1 272 ? -25.990 -11.184 5.854 1.00 95.56 272 ALA A O 1
ATOM 2043 N N . ALA A 1 273 ? -26.140 -8.960 6.019 1.00 95.62 273 ALA A N 1
ATOM 2044 C CA . ALA A 1 273 ? -25.055 -8.857 6.995 1.00 95.62 273 ALA A CA 1
ATOM 2045 C C . ALA A 1 273 ? -25.352 -9.613 8.303 1.00 95.62 273 ALA A C 1
ATOM 2047 O O . ALA A 1 273 ? -24.467 -10.288 8.844 1.00 95.62 273 ALA A O 1
ATOM 2048 N N . ARG A 1 274 ? -26.604 -9.577 8.780 1.00 94.31 274 ARG A N 1
ATOM 2049 C CA . ARG A 1 274 ? -27.061 -10.363 9.939 1.00 94.31 274 ARG A CA 1
ATOM 2050 C C . ARG A 1 274 ? -27.055 -11.865 9.652 1.00 94.31 274 ARG A C 1
ATOM 2052 O O . ARG A 1 274 ? -26.594 -12.634 10.496 1.00 94.31 274 ARG A O 1
ATOM 2059 N N . GLU A 1 275 ? -27.498 -12.291 8.469 1.00 94.69 275 GLU A N 1
ATOM 2060 C CA . GLU A 1 275 ? -27.445 -13.703 8.053 1.00 94.69 275 GLU A CA 1
ATOM 2061 C C . GLU A 1 275 ? -26.004 -14.233 7.988 1.00 94.69 275 GLU A C 1
ATOM 2063 O O . GLU A 1 275 ? -25.720 -15.352 8.430 1.00 94.69 275 GLU A O 1
ATOM 2068 N N . LEU A 1 276 ? -25.075 -13.399 7.511 1.00 95.38 276 LEU A N 1
ATOM 2069 C CA . LEU A 1 276 ? -23.639 -13.685 7.459 1.00 95.38 276 LEU A CA 1
ATOM 2070 C C . LEU A 1 276 ? -22.930 -13.520 8.810 1.00 95.38 276 LEU A C 1
ATOM 2072 O O . LEU A 1 276 ? -21.777 -13.941 8.941 1.00 95.38 276 LEU A O 1
ATOM 2076 N N . ARG A 1 277 ? -23.625 -12.985 9.823 1.00 95.62 277 ARG A N 1
ATOM 2077 C CA . ARG A 1 277 ? -23.132 -12.775 11.196 1.00 95.62 277 ARG A CA 1
ATOM 2078 C C . ARG A 1 277 ? -21.921 -11.838 11.245 1.00 95.62 277 ARG A C 1
ATOM 2080 O O . ARG A 1 277 ? -20.993 -12.036 12.036 1.00 95.62 277 ARG A O 1
ATOM 2087 N N . ILE A 1 278 ? -21.934 -10.820 10.389 1.00 95.81 278 ILE A N 1
ATOM 2088 C CA . ILE A 1 278 ? -20.929 -9.754 10.385 1.00 95.81 278 ILE A CA 1
ATOM 2089 C C . ILE A 1 278 ? -20.992 -9.021 11.731 1.00 95.81 278 ILE A C 1
ATOM 2091 O O . ILE A 1 278 ? -22.072 -8.742 12.245 1.00 95.81 278 ILE A O 1
ATOM 2095 N N . GLY A 1 279 ? -19.841 -8.761 12.349 1.00 94.69 279 GLY A N 1
ATOM 2096 C CA . GLY A 1 279 ? -19.776 -8.113 13.660 1.00 94.69 279 GLY A CA 1
ATOM 2097 C C . GLY A 1 279 ? -20.078 -9.031 14.852 1.00 94.69 279 GLY A C 1
ATOM 2098 O O . GLY A 1 279 ? -20.081 -8.568 15.993 1.00 94.69 279 GLY A O 1
ATOM 2099 N N . ARG A 1 280 ? -20.324 -10.330 14.631 1.00 94.94 280 ARG A N 1
ATOM 2100 C CA . ARG A 1 280 ? -20.673 -11.300 15.686 1.00 94.94 280 ARG A CA 1
ATOM 2101 C C . ARG A 1 280 ? -19.649 -12.427 15.809 1.00 94.94 280 ARG A C 1
ATOM 2103 O O . ARG A 1 280 ? -19.921 -13.551 15.383 1.00 94.94 280 ARG A O 1
ATOM 2110 N N . PRO A 1 281 ? -18.463 -12.155 16.387 1.00 92.69 281 PRO A N 1
ATOM 2111 C CA . PRO A 1 281 ? -17.423 -13.170 16.568 1.00 92.69 281 PRO A CA 1
ATOM 2112 C C . PRO A 1 281 ? -17.801 -14.266 17.580 1.00 92.69 281 PRO A C 1
ATOM 2114 O O . PRO A 1 281 ? -17.168 -15.318 17.599 1.00 92.69 281 PRO A O 1
ATOM 2117 N N . ASP A 1 282 ? -18.836 -14.053 18.399 1.00 93.56 282 ASP A N 1
ATOM 2118 C CA . ASP A 1 282 ? -19.410 -15.053 19.306 1.00 93.56 282 ASP A CA 1
ATOM 2119 C C . ASP A 1 282 ? -20.202 -16.152 18.583 1.00 93.56 282 ASP A C 1
ATOM 2121 O O . ASP A 1 282 ? -20.409 -17.229 19.144 1.00 93.56 282 ASP A O 1
ATOM 2125 N N . LEU A 1 283 ? -20.647 -15.904 17.349 1.00 92.12 283 LEU A N 1
ATOM 2126 C CA . LEU A 1 283 ? -21.427 -16.860 16.573 1.00 92.12 283 LEU A CA 1
ATOM 2127 C C . LEU A 1 283 ? -20.549 -17.549 15.516 1.00 92.12 283 LEU A C 1
ATOM 2129 O O . LEU A 1 283 ? -19.700 -16.907 14.895 1.00 92.12 283 LEU A O 1
ATOM 2133 N N . PRO A 1 284 ? -20.771 -18.846 15.225 1.00 90.19 284 PRO A N 1
ATOM 2134 C CA . PRO A 1 284 ? -20.018 -19.524 14.178 1.00 90.19 284 PRO A CA 1
ATOM 2135 C C . PRO A 1 284 ? -20.344 -18.896 12.820 1.00 90.19 284 PRO A C 1
ATOM 2137 O O . PRO A 1 284 ? -21.508 -18.845 12.423 1.00 90.19 284 PRO A O 1
ATOM 2140 N N . ARG A 1 285 ? -19.333 -18.416 12.098 1.00 88.69 285 ARG A N 1
ATOM 2141 C CA . ARG A 1 285 ? -19.496 -17.650 10.854 1.00 88.69 285 ARG A CA 1
ATOM 2142 C C . ARG A 1 285 ? -18.580 -18.174 9.754 1.00 88.69 285 ARG A C 1
ATOM 2144 O O . ARG A 1 285 ? -17.508 -18.700 10.040 1.00 88.69 285 ARG A O 1
ATOM 2151 N N . ARG A 1 286 ? -19.027 -18.061 8.498 1.00 89.38 286 ARG A N 1
ATOM 2152 C CA . ARG A 1 286 ? -18.237 -18.433 7.304 1.00 89.38 286 ARG A CA 1
ATOM 2153 C C . ARG A 1 286 ? -17.641 -17.224 6.590 1.00 89.38 286 ARG A C 1
ATOM 2155 O O . ARG A 1 286 ? -16.685 -17.382 5.842 1.00 89.38 286 ARG A O 1
ATOM 2162 N N . TYR A 1 287 ? -18.229 -16.051 6.802 1.00 91.94 287 TYR A N 1
ATOM 2163 C CA . TYR A 1 287 ? -17.759 -14.798 6.238 1.00 91.94 287 TYR A CA 1
ATOM 2164 C C . TYR A 1 287 ? -16.674 -14.202 7.142 1.00 91.94 287 TYR A C 1
ATOM 2166 O O . TYR A 1 287 ? -16.864 -14.117 8.359 1.00 91.94 287 TYR A O 1
ATOM 2174 N N . ASP A 1 288 ? -15.540 -13.820 6.555 1.00 94.06 288 ASP A N 1
ATOM 2175 C CA . ASP A 1 288 ? -14.470 -13.112 7.261 1.00 94.06 288 ASP A CA 1
ATOM 2176 C C . ASP A 1 288 ? -14.687 -11.604 7.116 1.00 94.06 288 ASP A C 1
ATOM 2178 O O . ASP A 1 288 ? -14.421 -11.019 6.071 1.00 94.06 288 ASP A O 1
ATOM 2182 N N . ASP A 1 289 ? -15.181 -10.979 8.181 1.00 94.44 289 ASP A N 1
ATOM 2183 C CA . ASP A 1 289 ? -15.405 -9.534 8.250 1.00 94.44 289 ASP A CA 1
ATOM 2184 C C . ASP A 1 289 ? -14.152 -8.742 8.650 1.00 94.44 289 ASP A C 1
ATOM 2186 O O . ASP A 1 289 ? -14.233 -7.555 8.956 1.00 94.44 289 ASP A O 1
ATOM 2190 N N . GLY A 1 290 ? -12.983 -9.388 8.702 1.00 93.56 290 GLY A N 1
ATOM 2191 C CA . GLY A 1 290 ? -11.729 -8.749 9.085 1.00 93.56 290 GLY A CA 1
ATOM 2192 C C . GLY A 1 290 ? -11.655 -8.358 10.567 1.00 93.56 290 GLY A C 1
ATOM 2193 O O . GLY A 1 290 ? -10.773 -7.578 10.942 1.00 93.56 290 GLY A O 1
ATOM 2194 N N . GLY A 1 291 ? -12.538 -8.913 11.405 1.00 93.81 291 GLY A N 1
ATOM 2195 C CA . GLY A 1 291 ? -12.557 -8.717 12.856 1.00 93.81 291 GLY A CA 1
ATOM 2196 C C . GLY A 1 291 ? -13.459 -7.576 13.319 1.00 93.81 291 GLY A C 1
ATOM 2197 O O . GLY A 1 291 ? -13.168 -6.968 14.346 1.00 93.81 291 GLY A O 1
ATOM 2198 N N . LEU A 1 292 ? -14.512 -7.254 12.563 1.00 96.25 292 LEU A N 1
ATOM 2199 C CA . LEU A 1 292 ? -15.517 -6.299 13.028 1.00 96.25 292 LEU A CA 1
ATOM 2200 C C . LEU A 1 292 ? -16.282 -6.851 14.232 1.00 96.25 292 LEU A C 1
ATOM 2202 O O . LEU A 1 292 ? -16.485 -8.060 14.373 1.00 96.25 292 LEU A O 1
ATOM 2206 N N . VAL A 1 293 ? -16.752 -5.930 15.066 1.00 96.75 293 VAL A N 1
ATOM 2207 C CA . VAL A 1 293 ? -17.635 -6.202 16.195 1.00 96.75 293 VAL A CA 1
ATOM 2208 C C . VAL A 1 293 ? -18.799 -5.221 16.136 1.00 96.75 293 VAL A C 1
ATOM 2210 O O . VAL A 1 293 ? -18.595 -4.011 16.058 1.00 96.75 293 VAL A O 1
ATOM 2213 N N . ASP A 1 294 ? -20.018 -5.748 16.158 1.00 96.62 294 ASP A N 1
ATOM 2214 C CA . ASP A 1 294 ? -21.239 -4.952 16.164 1.00 96.62 294 ASP A CA 1
ATOM 2215 C C . ASP A 1 294 ? -21.542 -4.456 17.578 1.00 96.62 294 ASP A C 1
ATOM 2217 O O . ASP A 1 294 ? -21.861 -5.236 18.479 1.00 96.62 294 ASP A O 1
ATOM 2221 N N . PHE A 1 295 ? -21.470 -3.143 17.768 1.00 96.38 295 PHE A N 1
ATOM 2222 C CA . PHE A 1 295 ? -21.662 -2.497 19.064 1.00 96.38 295 PHE A CA 1
ATOM 2223 C C . PHE A 1 295 ? -23.100 -2.594 19.561 1.00 96.38 295 PHE A C 1
ATOM 2225 O O . PHE A 1 295 ? -23.333 -2.486 20.765 1.00 96.38 295 PHE A O 1
ATOM 2232 N N . ASN A 1 296 ? -24.056 -2.876 18.677 1.00 95.94 296 ASN A N 1
ATOM 2233 C CA . ASN A 1 296 ? -25.466 -2.963 19.035 1.00 95.94 296 ASN A CA 1
ATOM 2234 C C . ASN A 1 296 ? -25.900 -4.376 19.428 1.00 95.94 296 ASN A C 1
ATOM 2236 O O . ASN A 1 296 ? -26.862 -4.524 20.177 1.00 95.94 296 ASN A O 1
ATOM 2240 N N . SER A 1 297 ? -25.184 -5.418 18.994 1.00 93.62 297 SER A N 1
ATOM 2241 C CA . SER A 1 297 ? -25.615 -6.802 19.236 1.00 93.62 297 SER A CA 1
ATOM 2242 C C . SER A 1 297 ? -24.553 -7.732 19.826 1.00 93.62 297 SER A C 1
ATOM 2244 O O . SER A 1 297 ? -24.908 -8.773 20.385 1.00 93.62 297 SER A O 1
ATOM 2246 N N . ALA A 1 298 ? -23.263 -7.385 19.769 1.00 95.19 298 ALA A N 1
ATOM 2247 C CA . ALA A 1 298 ? -22.207 -8.213 20.345 1.00 95.19 298 ALA A CA 1
ATOM 2248 C C . ALA A 1 298 ? -22.261 -8.216 21.886 1.00 95.19 298 ALA A C 1
ATOM 2250 O O . ALA A 1 298 ? -22.602 -7.197 22.502 1.00 95.19 298 ALA A O 1
ATOM 2251 N N . PRO A 1 299 ? -21.919 -9.337 22.548 1.00 95.50 299 PRO A N 1
ATOM 2252 C CA . PRO A 1 299 ? -21.835 -9.388 24.004 1.00 95.50 299 PRO A CA 1
ATOM 2253 C C . PRO A 1 299 ? -20.585 -8.655 24.518 1.00 95.50 299 PRO A C 1
ATOM 2255 O O . PRO A 1 299 ? -19.590 -8.519 23.806 1.00 95.50 299 PRO A O 1
ATOM 2258 N N . VAL A 1 300 ? -20.604 -8.258 25.796 1.00 95.88 300 VAL A N 1
ATOM 2259 C CA . VAL A 1 300 ? -19.499 -7.541 26.474 1.00 95.88 300 VAL A CA 1
ATOM 2260 C C . VAL A 1 300 ? -18.150 -8.234 26.266 1.00 95.88 300 VAL A C 1
ATOM 2262 O O . VAL A 1 300 ? -17.162 -7.585 25.937 1.00 95.88 300 VAL A O 1
ATOM 2265 N N . ALA A 1 301 ? -18.120 -9.566 26.375 1.00 94.75 301 ALA A N 1
ATOM 2266 C CA . ALA A 1 301 ? -16.905 -10.351 26.178 1.00 94.75 301 ALA A CA 1
ATOM 2267 C C . ALA A 1 301 ? -16.282 -10.161 24.783 1.00 94.75 301 ALA A C 1
ATOM 2269 O O . ALA A 1 301 ? -15.063 -10.212 24.661 1.00 94.75 301 ALA A O 1
ATOM 2270 N N . MET A 1 302 ? -17.097 -9.917 23.750 1.00 95.06 302 MET A N 1
ATOM 2271 C CA . MET A 1 302 ? -16.615 -9.677 22.388 1.00 95.06 302 MET A CA 1
ATOM 2272 C C . MET A 1 302 ? -16.188 -8.229 22.174 1.00 95.06 302 MET A C 1
ATOM 2274 O O . MET A 1 302 ? -15.169 -8.004 21.530 1.00 95.06 302 MET A O 1
ATOM 2278 N N . LEU A 1 303 ? -16.878 -7.253 22.771 1.00 94.69 303 LEU A N 1
ATOM 2279 C CA . LEU A 1 303 ? -16.419 -5.857 22.764 1.00 94.69 303 LEU A CA 1
ATOM 2280 C C . LEU A 1 303 ? -15.014 -5.746 23.374 1.00 94.69 303 LEU A C 1
ATOM 2282 O O . LEU A 1 303 ? -14.138 -5.097 22.811 1.00 94.69 303 LEU A O 1
ATOM 2286 N N . MET A 1 304 ? -14.760 -6.471 24.466 1.00 95.06 304 MET A N 1
ATOM 2287 C CA . MET A 1 304 ? -13.452 -6.526 25.132 1.00 95.06 304 MET A CA 1
ATOM 2288 C C . MET A 1 304 ? -12.331 -7.165 24.294 1.00 95.06 304 MET A C 1
ATOM 2290 O O . MET A 1 304 ? -11.167 -7.070 24.677 1.00 95.06 304 MET A O 1
ATOM 2294 N N . THR A 1 305 ? -12.639 -7.821 23.169 1.00 91.88 305 THR A N 1
ATOM 2295 C CA . THR A 1 305 ? -11.597 -8.332 22.256 1.00 91.88 305 THR A CA 1
ATOM 2296 C C . THR A 1 305 ? -10.959 -7.223 21.421 1.00 91.88 305 THR A C 1
ATOM 2298 O O . THR A 1 305 ? -9.879 -7.421 20.861 1.00 91.88 305 THR A O 1
ATOM 2301 N N . ILE A 1 306 ? -11.599 -6.052 21.352 1.00 93.81 306 ILE A N 1
ATOM 2302 C CA . ILE A 1 306 ? -11.110 -4.911 20.588 1.00 93.81 306 ILE A CA 1
ATOM 2303 C C . ILE A 1 306 ? -9.958 -4.241 21.353 1.00 93.81 306 ILE A C 1
ATOM 2305 O O . ILE A 1 306 ? -10.113 -3.906 22.532 1.00 93.81 306 ILE A O 1
ATOM 2309 N N . PRO A 1 307 ? -8.804 -3.994 20.705 1.00 89.50 307 PRO A N 1
ATOM 2310 C CA . PRO A 1 307 ? -7.707 -3.260 21.324 1.00 89.50 307 PRO A CA 1
ATOM 2311 C C . PRO A 1 307 ? -8.158 -1.880 21.820 1.00 89.50 307 PRO A C 1
ATOM 2313 O O . PRO A 1 307 ? -8.744 -1.110 21.064 1.00 89.50 307 PRO A O 1
ATOM 2316 N N . GLY A 1 308 ? -7.869 -1.575 23.086 1.00 87.44 308 GLY A N 1
ATOM 2317 C CA . GLY A 1 308 ? -8.274 -0.319 23.726 1.00 87.44 308 GLY A CA 1
ATOM 2318 C C . GLY A 1 308 ? -9.638 -0.365 24.424 1.00 87.44 308 GLY A C 1
ATOM 2319 O O . GLY A 1 308 ? -9.983 0.595 25.106 1.00 87.44 308 GLY A O 1
ATOM 2320 N N . MET A 1 309 ? -10.391 -1.468 24.328 1.00 92.75 309 MET A N 1
ATOM 2321 C CA . MET A 1 309 ? -11.655 -1.626 25.051 1.00 92.75 309 MET A CA 1
ATOM 2322 C C . MET A 1 309 ? -11.427 -2.095 26.492 1.00 92.75 309 MET A C 1
ATOM 2324 O O . MET A 1 309 ? -10.750 -3.095 26.739 1.00 92.75 309 MET A O 1
ATOM 2328 N N . THR A 1 310 ? -12.036 -1.404 27.457 1.00 94.00 310 THR A N 1
ATOM 2329 C CA . THR A 1 310 ? -12.054 -1.835 28.861 1.00 94.00 310 THR A CA 1
ATOM 2330 C C . THR A 1 310 ? -13.366 -2.538 29.190 1.00 94.00 310 THR A C 1
ATOM 2332 O O . THR A 1 310 ? -14.376 -2.368 28.509 1.00 94.00 310 THR A O 1
ATOM 2335 N N . ARG A 1 311 ? -13.370 -3.331 30.266 1.00 95.50 311 ARG A N 1
ATOM 2336 C CA . ARG A 1 311 ? -14.594 -3.984 30.742 1.00 95.50 311 ARG A CA 1
ATOM 2337 C C . ARG A 1 311 ? -15.673 -2.975 31.142 1.00 95.50 311 ARG A C 1
ATOM 2339 O O . ARG A 1 311 ? -16.823 -3.184 30.787 1.00 95.50 311 ARG A O 1
ATOM 2346 N N . ALA A 1 312 ? -15.288 -1.910 31.849 1.00 95.38 312 ALA A N 1
ATOM 2347 C CA . ALA A 1 312 ? -16.213 -0.875 32.308 1.00 95.38 312 ALA A CA 1
ATOM 2348 C C . ALA A 1 312 ? -16.928 -0.213 31.122 1.00 95.38 312 ALA A C 1
ATOM 2350 O O . ALA A 1 312 ? -18.150 -0.238 31.060 1.00 95.38 312 ALA A O 1
ATOM 2351 N N . VAL A 1 313 ? -16.167 0.234 30.117 1.00 95.88 313 VAL A N 1
ATOM 2352 C CA . VAL A 1 313 ? -16.726 0.842 28.898 1.00 95.88 313 VAL A CA 1
ATOM 2353 C C . VAL A 1 313 ? -17.597 -0.155 28.124 1.00 95.88 313 VAL A C 1
ATOM 2355 O O . VAL A 1 313 ? -18.678 0.191 27.664 1.00 95.88 313 VAL A O 1
ATOM 2358 N N . ALA A 1 314 ? -17.185 -1.420 27.999 1.00 96.56 314 ALA A N 1
ATOM 2359 C CA . ALA A 1 314 ? -17.995 -2.434 27.318 1.00 96.56 314 ALA A CA 1
ATOM 2360 C C . ALA A 1 314 ? -19.329 -2.728 28.038 1.00 96.56 314 ALA A C 1
ATOM 2362 O O . ALA A 1 314 ? -20.337 -2.999 27.381 1.00 96.56 314 ALA A O 1
ATOM 2363 N N . GLU A 1 315 ? -19.342 -2.687 29.373 1.00 97.25 315 GLU A N 1
ATOM 2364 C CA . GLU A 1 315 ? -20.561 -2.800 30.180 1.00 97.25 315 GLU A CA 1
ATOM 2365 C C . GLU A 1 315 ? -21.435 -1.544 30.040 1.00 97.25 315 GLU A C 1
ATOM 2367 O O . GLU A 1 315 ? -22.637 -1.689 29.838 1.00 97.25 315 GLU A O 1
ATOM 2372 N N . GLU A 1 316 ? -20.851 -0.342 30.014 1.00 96.56 316 GLU A N 1
ATOM 2373 C CA . GLU A 1 316 ? -21.568 0.913 29.735 1.00 96.56 316 GLU A CA 1
ATOM 2374 C C . GLU A 1 316 ? -22.237 0.909 28.359 1.00 96.56 316 GLU A C 1
ATOM 2376 O O . GLU A 1 316 ? -23.408 1.265 28.256 1.00 96.56 316 GLU A O 1
ATOM 2381 N N . ILE A 1 317 ? -21.541 0.449 27.312 1.00 96.62 317 ILE A N 1
ATOM 2382 C CA . ILE A 1 317 ? -22.101 0.306 25.957 1.00 96.62 317 ILE A CA 1
ATOM 2383 C C . ILE A 1 317 ? -23.345 -0.589 25.989 1.00 96.62 317 ILE A C 1
ATOM 2385 O O . ILE A 1 317 ? -24.387 -0.220 25.447 1.00 96.62 317 ILE A O 1
ATOM 2389 N N . ARG A 1 318 ? -23.258 -1.761 26.638 1.00 96.88 318 ARG A N 1
ATOM 2390 C CA . ARG A 1 318 ? -24.402 -2.674 26.783 1.00 96.88 318 ARG A CA 1
ATOM 2391 C C . ARG A 1 318 ? -25.537 -2.007 27.564 1.00 96.88 318 ARG A C 1
ATOM 2393 O O . ARG A 1 318 ? -26.675 -1.998 27.109 1.00 96.88 318 ARG A O 1
ATOM 2400 N N . ASP A 1 319 ? -25.235 -1.441 28.723 1.00 96.75 319 ASP A N 1
ATOM 2401 C CA . ASP A 1 319 ? -26.250 -0.873 29.607 1.00 96.75 319 ASP A CA 1
ATOM 2402 C C . ASP A 1 319 ? -26.914 0.363 28.991 1.00 96.75 319 ASP A C 1
ATOM 2404 O O . ASP A 1 319 ? -28.075 0.659 29.279 1.00 96.75 319 ASP A O 1
ATOM 2408 N N . TRP A 1 320 ? -26.190 1.117 28.164 1.00 96.94 320 TRP A N 1
ATOM 2409 C CA . TRP A 1 320 ? -26.743 2.242 27.430 1.00 96.94 320 TRP A CA 1
ATOM 2410 C C . TRP A 1 320 ? -27.676 1.766 26.322 1.00 96.94 320 TRP A C 1
ATOM 2412 O O . TRP A 1 320 ? -28.820 2.224 26.294 1.00 96.94 320 TRP A O 1
ATOM 2422 N N . ARG A 1 321 ? -27.250 0.817 25.472 1.00 95.12 321 ARG A N 1
ATOM 2423 C CA . ARG A 1 321 ? -28.085 0.352 24.351 1.00 95.12 321 ARG A CA 1
ATOM 2424 C C . ARG A 1 321 ? -29.339 -0.393 24.805 1.00 95.12 321 ARG A C 1
ATOM 2426 O O . ARG A 1 321 ? -30.391 -0.255 24.190 1.00 95.12 321 ARG A O 1
ATOM 2433 N N . ASP A 1 322 ? -29.255 -1.110 25.926 1.00 95.44 322 ASP A N 1
ATOM 2434 C CA . ASP A 1 322 ? -30.399 -1.813 26.513 1.00 95.44 322 ASP A CA 1
ATOM 2435 C C . ASP A 1 322 ? -31.454 -0.830 27.064 1.00 95.44 322 ASP A C 1
ATOM 2437 O O . ASP A 1 322 ? -32.636 -1.163 27.135 1.00 95.44 322 ASP A O 1
ATOM 2441 N N . ARG A 1 323 ? -31.043 0.393 27.442 1.00 96.50 323 ARG A N 1
ATOM 2442 C CA . ARG A 1 323 ? -31.929 1.437 27.991 1.00 96.50 323 ARG A CA 1
ATOM 2443 C C . ARG A 1 323 ? -32.411 2.457 26.960 1.00 96.50 323 ARG A C 1
ATOM 2445 O O . ARG A 1 323 ? -33.532 2.940 27.089 1.00 96.50 323 ARG A O 1
ATOM 2452 N N . HIS A 1 324 ? -31.579 2.806 25.981 1.00 95.38 324 HIS A N 1
ATOM 2453 C CA . HIS A 1 324 ? -31.819 3.932 25.068 1.00 95.38 324 HIS A CA 1
ATOM 2454 C C . HIS A 1 324 ? -31.966 3.513 23.600 1.00 95.38 324 HIS A C 1
ATOM 2456 O O . HIS A 1 324 ? -32.409 4.321 22.787 1.00 95.38 324 HIS A O 1
ATOM 2462 N N . GLY A 1 325 ? -31.668 2.255 23.265 1.00 94.25 325 GLY A N 1
ATOM 2463 C CA . GLY A 1 325 ? -31.701 1.745 21.896 1.00 94.25 325 GLY A CA 1
ATOM 2464 C C . GLY A 1 325 ? -30.316 1.677 21.236 1.00 94.25 325 GLY A C 1
ATOM 2465 O O . GLY A 1 325 ? -29.300 1.901 21.886 1.00 94.25 325 GLY A O 1
ATOM 2466 N N . PRO A 1 326 ? -30.248 1.302 19.948 1.00 95.75 326 PRO A N 1
ATOM 2467 C CA . PRO A 1 326 ? -28.983 1.079 19.253 1.00 95.75 326 PRO A CA 1
ATOM 2468 C C . PRO A 1 326 ? -28.208 2.382 19.023 1.00 95.75 326 PRO A C 1
ATOM 2470 O O . PRO A 1 326 ? -28.794 3.418 18.722 1.00 95.75 326 PRO A O 1
ATOM 2473 N N . PHE A 1 327 ? -26.880 2.295 19.070 1.00 96.31 327 PHE A N 1
ATOM 2474 C CA . PHE A 1 327 ? -25.986 3.360 18.631 1.00 96.31 327 PHE A CA 1
ATOM 2475 C C . PHE A 1 327 ? -26.006 3.497 17.106 1.00 96.31 327 PHE A C 1
ATOM 2477 O O . PHE A 1 327 ? -26.030 2.508 16.367 1.00 96.31 327 PHE A O 1
ATOM 2484 N N . SER A 1 328 ? -25.919 4.734 16.635 1.00 94.12 328 SER A N 1
ATOM 2485 C CA . SER A 1 328 ? -25.808 5.097 15.221 1.00 94.12 328 SER A CA 1
ATOM 2486 C C . SER A 1 328 ? -24.361 5.254 14.747 1.00 94.12 328 SER A C 1
ATOM 2488 O O . SER A 1 328 ? -24.082 5.117 13.556 1.00 94.12 328 SER A O 1
ATOM 2490 N N . SER A 1 329 ? -23.432 5.572 15.655 1.00 94.94 329 SER A N 1
ATOM 2491 C CA . SER A 1 329 ? -22.041 5.877 15.310 1.00 94.94 329 SER A CA 1
ATOM 2492 C C . SER A 1 329 ? -21.099 5.804 16.513 1.00 94.94 329 SER A C 1
ATOM 2494 O O . SER A 1 329 ? -21.525 5.809 17.667 1.00 94.94 329 SER A O 1
ATOM 2496 N N . MET A 1 330 ? -19.789 5.832 16.241 1.00 94.88 330 MET A N 1
ATOM 2497 C CA . MET A 1 330 ? -18.766 5.929 17.287 1.00 94.88 330 MET A CA 1
ATOM 2498 C C . MET A 1 330 ? -18.845 7.255 18.056 1.00 94.88 330 MET A C 1
ATOM 2500 O O . MET A 1 330 ? -18.581 7.282 19.253 1.00 94.88 330 MET A O 1
ATOM 2504 N N . ALA A 1 331 ? -19.249 8.349 17.402 1.00 94.50 331 ALA A N 1
ATOM 2505 C CA . ALA A 1 331 ? -19.400 9.642 18.066 1.00 94.50 331 ALA A CA 1
ATOM 2506 C C . ALA A 1 331 ? -20.429 9.577 19.206 1.00 94.50 331 ALA A C 1
ATOM 2508 O O . ALA A 1 331 ? -20.207 10.141 20.272 1.00 94.50 331 ALA A O 1
ATOM 2509 N N . GLU A 1 332 ? -21.518 8.836 19.006 1.00 94.94 332 GLU A N 1
ATOM 2510 C CA . GLU A 1 332 ? -22.544 8.621 20.026 1.00 94.94 332 GLU A CA 1
ATOM 2511 C C . GLU A 1 332 ? -22.019 7.774 21.194 1.00 94.94 332 GLU A C 1
ATOM 2513 O O . GLU A 1 332 ? -22.255 8.107 22.353 1.00 94.94 332 GLU A O 1
ATOM 2518 N N . VAL A 1 333 ? -21.216 6.742 20.907 1.00 95.00 333 VAL A N 1
ATOM 2519 C CA . VAL A 1 333 ? -20.535 5.950 21.945 1.00 95.00 333 VAL A CA 1
ATOM 2520 C C . VAL A 1 333 ? -19.627 6.837 22.798 1.00 95.00 333 VAL A C 1
ATOM 2522 O O . VAL A 1 333 ? -19.688 6.765 24.021 1.00 95.00 333 VAL A O 1
ATOM 2525 N N . VAL A 1 334 ? -18.829 7.712 22.181 1.00 95.38 334 VAL A N 1
ATOM 2526 C CA . VAL A 1 334 ? -17.923 8.628 22.899 1.00 95.38 334 VAL A CA 1
ATOM 2527 C C . VAL A 1 334 ? -18.683 9.633 23.773 1.00 95.38 334 VAL A C 1
ATOM 2529 O O . VAL A 1 334 ? -18.197 10.011 24.831 1.00 95.38 334 VAL A O 1
ATOM 2532 N N . ILE A 1 335 ? -19.876 10.068 23.358 1.00 95.00 335 ILE A N 1
ATOM 2533 C CA . ILE A 1 335 ? -20.703 11.001 24.142 1.00 95.00 335 ILE A CA 1
ATOM 2534 C C . ILE A 1 335 ? -21.308 10.319 25.376 1.00 95.00 335 ILE A C 1
ATOM 2536 O O . ILE A 1 335 ? -21.530 10.972 26.397 1.00 95.00 335 ILE A O 1
ATOM 2540 N N . HIS A 1 336 ? -21.609 9.026 25.278 1.00 94.12 336 HIS A N 1
ATOM 2541 C CA . HIS A 1 336 ? -22.407 8.309 26.272 1.00 94.12 336 HIS A CA 1
ATOM 2542 C C . HIS A 1 336 ? -21.630 7.302 27.123 1.00 94.12 336 HIS A C 1
ATOM 2544 O O . HIS A 1 336 ? -22.235 6.652 27.978 1.00 94.12 336 HIS A O 1
ATOM 2550 N N . THR A 1 337 ? -20.323 7.170 26.906 1.00 94.12 337 THR A N 1
ATOM 2551 C CA . THR A 1 337 ? -19.448 6.249 27.642 1.00 94.12 337 THR A CA 1
ATOM 2552 C C . THR A 1 337 ? -18.138 6.932 28.006 1.00 94.12 337 THR A C 1
ATOM 2554 O O . THR A 1 337 ? -17.706 7.857 27.318 1.00 94.12 337 THR A O 1
ATOM 2557 N N . ASP A 1 338 ? -17.462 6.438 29.040 1.00 93.31 338 ASP A N 1
ATOM 2558 C CA . ASP A 1 338 ? -16.181 6.984 29.511 1.00 93.31 338 ASP A CA 1
ATOM 2559 C C . ASP A 1 338 ? -14.975 6.456 28.699 1.00 93.31 338 ASP A C 1
ATOM 2561 O O . ASP A 1 338 ? -13.879 6.218 29.220 1.00 93.31 338 ASP A O 1
ATOM 2565 N N . ILE A 1 339 ? -15.154 6.240 27.391 1.00 93.62 339 ILE A N 1
ATOM 2566 C CA . ILE A 1 339 ? -14.068 5.805 26.509 1.00 93.62 339 ILE A CA 1
ATOM 2567 C C . ILE A 1 339 ? -13.046 6.932 26.295 1.00 93.62 339 ILE A C 1
ATOM 2569 O O . ILE A 1 339 ? -13.378 8.056 25.922 1.00 93.62 339 ILE A O 1
ATOM 2573 N N . GLU A 1 340 ? -11.761 6.627 26.492 1.00 91.38 340 GLU A N 1
ATOM 2574 C CA . GLU A 1 340 ? -10.690 7.594 26.238 1.00 91.38 340 GLU A CA 1
ATOM 2575 C C . GLU A 1 340 ? -10.646 7.961 24.738 1.00 91.38 340 GLU A C 1
ATOM 2577 O O . GLU A 1 340 ? -10.657 7.053 23.900 1.00 91.38 340 GLU A O 1
ATOM 2582 N N . PRO A 1 341 ? -10.503 9.247 24.351 1.00 88.62 341 PRO A N 1
ATOM 2583 C CA . PRO A 1 341 ? -10.521 9.662 22.942 1.00 88.62 341 PRO A CA 1
ATOM 2584 C C . PRO A 1 341 ? -9.524 8.905 22.056 1.00 88.62 341 PRO A C 1
ATOM 2586 O O . PRO A 1 341 ? -9.834 8.506 20.936 1.00 88.62 341 PRO A O 1
ATOM 2589 N N . LYS A 1 342 ? -8.328 8.628 22.586 1.00 89.25 342 LYS A N 1
ATOM 2590 C CA . LYS A 1 342 ? -7.295 7.866 21.875 1.00 89.25 342 LYS A CA 1
ATOM 2591 C C . LYS A 1 342 ? -7.664 6.390 21.700 1.00 89.25 342 LYS A C 1
ATOM 2593 O O . LYS A 1 342 ? -7.276 5.773 20.708 1.00 89.25 342 LYS A O 1
ATOM 2598 N N . ALA A 1 343 ? -8.381 5.813 22.663 1.00 90.44 343 ALA A N 1
ATOM 2599 C CA . ALA A 1 343 ? -8.905 4.459 22.550 1.00 90.44 343 ALA A CA 1
ATOM 2600 C C . ALA A 1 343 ? -10.053 4.411 21.533 1.00 90.44 343 ALA A C 1
ATOM 2602 O O . ALA A 1 343 ? -10.093 3.486 20.727 1.00 90.44 343 ALA A O 1
ATOM 2603 N N . ALA A 1 344 ? -10.915 5.432 21.493 1.00 92.81 344 ALA A N 1
ATOM 2604 C CA . ALA A 1 344 ? -12.005 5.526 20.524 1.00 92.81 344 ALA A CA 1
ATOM 2605 C C . ALA A 1 344 ? -11.504 5.461 19.068 1.00 92.81 344 ALA A C 1
ATOM 2607 O O . ALA A 1 344 ? -12.026 4.663 18.294 1.00 92.81 344 ALA A O 1
ATOM 2608 N N . GLU A 1 345 ? -10.428 6.180 18.716 1.00 91.25 345 GLU A N 1
ATOM 2609 C CA . GLU A 1 345 ? -9.808 6.113 17.374 1.00 91.25 345 GLU A CA 1
ATOM 2610 C C . GLU A 1 345 ? -9.324 4.698 16.996 1.00 91.25 345 GLU A C 1
ATOM 2612 O O . GLU A 1 345 ? -9.352 4.287 15.831 1.00 91.25 345 GLU A O 1
ATOM 2617 N N . GLN A 1 346 ? -8.836 3.932 17.976 1.00 91.06 346 GLN A N 1
ATOM 2618 C CA . GLN A 1 346 ? -8.396 2.553 17.750 1.00 91.06 346 GLN A CA 1
ATOM 2619 C C . GLN A 1 346 ? -9.587 1.608 17.617 1.00 91.06 346 GLN A C 1
ATOM 2621 O O . GLN A 1 346 ? -9.601 0.751 16.731 1.00 91.06 346 GLN A O 1
ATOM 2626 N N . VAL A 1 347 ? -10.588 1.786 18.474 1.00 93.94 347 VAL A N 1
ATOM 2627 C CA . VAL A 1 347 ? -11.800 0.972 18.532 1.00 93.94 347 VAL A CA 1
ATOM 2628 C C . VAL A 1 347 ? -12.665 1.174 17.286 1.00 93.94 347 VAL A C 1
ATOM 2630 O O . VAL A 1 347 ? -13.208 0.204 16.760 1.00 93.94 347 VAL A O 1
ATOM 2633 N N . GLU A 1 348 ? -12.737 2.393 16.747 1.00 94.56 348 GLU A N 1
ATOM 2634 C CA . GLU A 1 348 ? -13.510 2.731 15.544 1.00 94.56 348 GLU A CA 1
ATOM 2635 C C . GLU A 1 348 ? -13.133 1.857 14.341 1.00 94.56 348 GLU A C 1
ATOM 2637 O O . GLU A 1 348 ? -13.986 1.421 13.564 1.00 94.56 348 GLU A O 1
ATOM 2642 N N . GLN A 1 349 ? -11.856 1.483 14.237 1.00 94.56 349 GLN A N 1
ATOM 2643 C CA . GLN A 1 349 ? -11.372 0.596 13.183 1.00 94.56 349 GLN A CA 1
ATOM 2644 C C . GLN A 1 349 ? -12.030 -0.790 13.205 1.00 94.56 349 GLN A C 1
ATOM 2646 O O . GLN A 1 349 ? -12.028 -1.455 12.164 1.00 94.56 349 GLN A O 1
ATOM 2651 N N . PHE A 1 350 ? -12.600 -1.215 14.330 1.00 96.12 350 PHE A N 1
ATOM 2652 C CA . PHE A 1 350 ? -13.259 -2.510 14.517 1.00 96.12 350 PHE A CA 1
ATOM 2653 C C . PHE A 1 350 ? -14.765 -2.388 14.775 1.00 96.12 350 PHE A C 1
ATOM 2655 O O . PHE A 1 350 ? -15.464 -3.397 14.735 1.00 96.12 350 PHE A O 1
ATOM 2662 N N . ALA A 1 351 ? -15.272 -1.179 15.010 1.00 95.38 351 ALA A N 1
ATOM 2663 C CA . ALA A 1 351 ? -16.679 -0.956 15.295 1.00 95.38 351 ALA A CA 1
ATOM 2664 C C . ALA A 1 351 ? -17.554 -1.068 14.037 1.00 95.38 351 ALA A C 1
ATOM 2666 O O . ALA A 1 351 ? -17.194 -0.605 12.945 1.00 95.38 351 ALA A O 1
ATOM 2667 N N . LEU A 1 352 ? -18.723 -1.673 14.233 1.00 96.44 352 LEU A N 1
ATOM 2668 C CA . LEU A 1 352 ? -19.844 -1.721 13.305 1.00 96.44 352 LEU A CA 1
ATOM 2669 C C . LEU A 1 352 ? -21.123 -1.332 14.063 1.00 96.44 352 LEU A C 1
ATOM 2671 O O . LEU A 1 352 ? -21.283 -1.701 15.225 1.00 96.44 352 LEU A O 1
ATOM 2675 N N . PHE A 1 353 ? -22.015 -0.596 13.401 1.00 95.31 353 PHE A N 1
ATOM 2676 C CA . PHE A 1 353 ? -23.278 -0.117 13.964 1.00 95.31 353 PHE A CA 1
ATOM 2677 C C . PHE A 1 353 ? -24.417 -0.517 13.029 1.00 95.31 353 PHE A C 1
ATOM 2679 O O . PHE A 1 353 ? -24.732 0.201 12.083 1.00 95.31 353 PHE A O 1
ATOM 2686 N N . MET A 1 354 ? -24.992 -1.699 13.248 1.00 90.56 354 MET A N 1
ATOM 2687 C CA . MET A 1 354 ? -26.171 -2.137 12.496 1.00 90.56 354 MET A CA 1
ATOM 2688 C C . MET A 1 354 ? -27.442 -1.731 13.245 1.00 90.56 354 MET A C 1
ATOM 2690 O O . MET A 1 354 ? -27.508 -1.873 14.469 1.00 90.56 354 MET A O 1
ATOM 2694 N N . GLN A 1 355 ? -28.434 -1.221 12.510 1.00 82.88 355 GLN A N 1
ATOM 2695 C CA . GLN A 1 355 ? -29.780 -0.935 13.026 1.00 82.88 355 GLN A CA 1
ATOM 2696 C C . GLN A 1 355 ? -30.683 -2.145 12.892 1.00 82.88 355 GLN A C 1
ATOM 2698 O O . GLN A 1 355 ? -30.470 -2.918 11.927 1.00 82.88 355 GLN A O 1
#

InterPro domains:
  IPR010994 RuvA domain 2-like [SSF47781] (282-350)
  IPR036420 BRCT domain superfamily [SSF52113] (9-85)
  IPR060575 SAM-like, helix-hairpin-helix tandem [PF12836] (292-350)

Sequence (355 aa):
MPDRSRKVNPRPFEGAQVLVLGTGSRAQQARGLLTESGATVVWRYRSDLTYVVIDRTVPAHDPALVRAQEQKVPVLTTSELRERLEGPREPRTMVSSPVPPASSATRSPQVLVPPPPMPPMQVPPPMVPLPPRPAPPPEDDGTYPGWVWATAVVFSAGLLSPVAVGYAAWRVKSPADGLAALGYLAVSLLALVGFAAGGGLMLAALLMMAALAIGGGSHAFYLWQRIARGERAAKTSIRPSDVRNSEALAAVNHRRKLREDARELAANDPVAARELRIGRPDLPRRYDDGGLVDFNSAPVAMLMTIPGMTRAVAEEIRDWRDRHGPFSSMAEVVIHTDIEPKAAEQVEQFALFMQ

Radius of gyration: 34.41 Å; chains: 1; bounding box: 83×54×109 Å

Secondary structure (DSSP, 8-state):
--------PPPTTTT-EEEEE--SHHHHHHHHHHHHTT-EEESS--TT--EEEE-TTS-TT-HHHHHHHHTTPPEEEHHHHHHHHH----------PPPPP------PPPP-PPPPPPPPP-PPPP-PPPPPPPPPPP-------THHHHHHHHHTTTTTHHHHHHHHHHHHT-HHHHHHHHHHHHHHHHHHHHHHH-THHHHHHHHHHHHHHHHHHHHHHHHHHHHHHHHHHHHHT--HHHHHHHHHHHHHHHHHHHHHHHHHHHHH-HHHHHHTTTT-TTS--SS--SS-EETTTS-HHHHTTSTT--HHHHHHHHHHHHHH-----HHHHHHHS---HHHHHHHHTTEE---

pLDDT: mean 81.23, std 16.33, range [35.22, 97.25]

Organism: NCBI:txid406432